Protein AF-A0A974AQ16-F1 (afdb_monomer)

Mean predicted aligned error: 10.26 Å

Solvent-accessible surface area (backbone atoms only — not comparable to full-atom values): 12174 Å² total; per-residue (Å²): 136,77,83,77,72,80,68,72,58,77,71,58,96,84,58,46,46,60,56,52,45,52,67,64,54,71,59,42,77,53,56,53,35,37,33,30,27,85,42,78,45,83,57,86,83,84,53,74,68,40,34,32,30,42,38,36,35,37,29,78,97,67,33,53,42,74,40,52,46,77,38,91,38,98,46,71,69,53,35,52,50,53,50,50,50,36,54,51,34,43,67,67,38,85,76,71,48,52,72,45,83,30,72,88,37,60,67,58,31,43,52,54,46,31,74,75,31,68,42,72,67,39,52,50,50,43,54,51,53,54,50,52,54,53,50,55,51,49,51,54,50,52,55,49,51,52,51,49,53,52,53,50,51,56,48,50,56,53,29,76,75,28,73,71,49,42,56,55,47,52,52,48,51,51,52,50,52,51,54,48,51,53,35,45,76,68,66,73,57,85,69,77,77,63,96,80,45,68,66,59,56,49,53,53,54,36,44,77,67,66,78,48,135

Sequence (213 aa):
MTEHEDFTRYAPRETTPDQIVRGLIASTDSPHLVVGPLVWRPSDGTRARVWHFDIFSSEAGHGCRADIVHVEADTEQEAVAARAEILGAFARSRPPLAVHDVKSSEIDAVRLSEELWPGEQISGLRAAVEADLAATAAERRAAARERAVASIGALADRIATSPDLRDEFADTLRRQANARAARSLAGLDTELPPADDPIADLMITWRARGLWA

Structure (mmCIF, N/CA/C/O backbone):
data_AF-A0A974AQ16-F1
#
_entry.id   AF-A0A974AQ16-F1
#
loop_
_atom_site.group_PDB
_atom_site.id
_atom_site.type_symbol
_atom_site.label_atom_id
_atom_site.label_alt_id
_atom_site.label_comp_id
_atom_site.label_asym_id
_atom_site.label_entity_id
_atom_site.label_seq_id
_atom_site.pdbx_PDB_ins_code
_atom_site.Cartn_x
_atom_site.Cartn_y
_atom_site.Cartn_z
_atom_site.occupancy
_atom_site.B_iso_or_equiv
_atom_site.auth_seq_id
_atom_site.auth_comp_id
_atom_site.auth_asym_id
_atom_site.auth_atom_id
_atom_site.pdbx_PDB_model_num
ATOM 1 N N . MET A 1 1 ? 4.308 25.000 -15.142 1.00 33.22 1 MET A N 1
ATOM 2 C CA . MET A 1 1 ? 3.032 24.267 -15.061 1.00 33.22 1 MET A CA 1
ATOM 3 C C . MET A 1 1 ? 3.118 23.188 -16.123 1.00 33.22 1 MET A C 1
ATOM 5 O O . MET A 1 1 ? 2.750 23.419 -17.263 1.00 33.22 1 MET A O 1
ATOM 9 N N . THR A 1 2 ? 3.820 22.111 -15.794 1.00 37.00 2 THR A N 1
ATOM 10 C CA . THR A 1 2 ? 4.037 20.971 -16.686 1.00 37.00 2 THR A CA 1
ATOM 11 C C . THR A 1 2 ? 2.791 20.111 -16.563 1.00 37.00 2 THR A C 1
ATOM 13 O O . THR A 1 2 ? 2.410 19.766 -15.446 1.00 37.00 2 THR A O 1
ATOM 16 N N . GLU A 1 3 ? 2.107 19.860 -17.673 1.00 33.03 3 GLU A N 1
ATOM 17 C CA . GLU A 1 3 ? 1.000 18.909 -17.713 1.00 33.03 3 GLU A CA 1
ATOM 18 C C . GLU A 1 3 ? 1.555 17.558 -17.241 1.00 33.03 3 GLU A C 1
ATOM 20 O O . GLU A 1 3 ? 2.416 16.973 -17.894 1.00 33.03 3 GLU A O 1
ATOM 25 N N . HIS A 1 4 ? 1.149 17.111 -16.049 1.00 39.53 4 HIS A N 1
ATOM 26 C CA . HIS A 1 4 ? 1.362 15.732 -15.630 1.00 39.53 4 HIS A CA 1
ATOM 27 C C . HIS A 1 4 ? 0.486 14.884 -16.548 1.00 39.53 4 HIS A C 1
ATOM 29 O O . HIS A 1 4 ? -0.718 14.773 -16.323 1.00 39.53 4 HIS A O 1
ATOM 35 N N . GLU A 1 5 ? 1.071 14.371 -17.630 1.00 40.88 5 GLU A N 1
ATOM 36 C CA . GLU A 1 5 ? 0.429 13.345 -18.439 1.00 40.88 5 GLU A CA 1
ATOM 37 C C . GLU A 1 5 ? 0.029 12.200 -17.506 1.00 40.88 5 GLU A C 1
ATOM 39 O O . GLU A 1 5 ? 0.826 11.695 -16.715 1.00 40.88 5 GLU A O 1
ATOM 44 N N . ASP A 1 6 ? -1.251 11.852 -17.551 1.00 42.06 6 ASP A N 1
ATOM 45 C CA . ASP A 1 6 ? -1.847 10.801 -16.745 1.00 42.06 6 ASP A CA 1
ATOM 46 C C . ASP A 1 6 ? -1.280 9.460 -17.251 1.00 42.06 6 ASP A C 1
ATOM 48 O O . ASP A 1 6 ? -1.798 8.860 -18.195 1.00 42.06 6 ASP A O 1
ATOM 52 N N . PHE A 1 7 ? -0.162 8.994 -16.681 1.00 46.38 7 PHE A N 1
ATOM 53 C CA . PHE A 1 7 ? 0.530 7.757 -17.083 1.00 46.38 7 PHE A CA 1
ATOM 54 C C . PHE A 1 7 ? -0.217 6.486 -16.639 1.00 46.38 7 PHE A C 1
ATOM 56 O O . PHE A 1 7 ? 0.381 5.467 -16.297 1.00 46.38 7 PHE A O 1
ATOM 63 N N . THR A 1 8 ? -1.549 6.500 -16.684 1.00 53.41 8 THR A N 1
ATOM 64 C CA . THR A 1 8 ? -2.340 5.285 -16.498 1.00 53.41 8 THR A CA 1
ATOM 65 C C . THR A 1 8 ? -2.305 4.476 -17.792 1.00 53.41 8 THR A C 1
ATOM 67 O O . THR A 1 8 ? -3.147 4.631 -18.680 1.00 53.41 8 THR A O 1
ATOM 70 N N . ARG A 1 9 ? -1.320 3.582 -17.926 1.00 56.09 9 ARG A N 1
ATOM 71 C CA . ARG A 1 9 ? -1.328 2.579 -18.996 1.00 56.09 9 ARG A CA 1
ATOM 72 C C . ARG A 1 9 ? -2.329 1.484 -18.643 1.00 56.09 9 ARG A C 1
ATOM 74 O O . ARG A 1 9 ? -2.001 0.505 -17.984 1.00 56.09 9 ARG A O 1
ATOM 81 N N . TYR A 1 10 ? -3.556 1.626 -19.136 1.00 53.44 10 TYR A N 1
ATOM 82 C CA . TYR A 1 10 ? -4.472 0.493 -19.211 1.00 53.44 10 TYR A CA 1
ATOM 83 C C . TYR A 1 10 ? -3.891 -0.524 -20.188 1.00 53.44 10 TYR A C 1
ATOM 85 O O . TYR A 1 10 ? -3.907 -0.300 -21.397 1.00 53.44 10 TYR A O 1
ATOM 93 N N . ALA A 1 11 ? -3.370 -1.634 -19.671 1.00 55.91 11 ALA A N 1
ATOM 94 C CA . ALA A 1 11 ? -3.111 -2.800 -20.494 1.00 55.91 11 ALA A CA 1
ATOM 95 C C . ALA A 1 11 ? -4.469 -3.291 -21.037 1.00 55.91 11 ALA A C 1
ATOM 97 O O . ALA A 1 11 ? -5.359 -3.588 -20.235 1.00 55.91 11 ALA A O 1
ATOM 98 N N . PRO A 1 12 ? -4.686 -3.346 -22.366 1.00 60.66 12 PRO A N 1
ATOM 99 C CA . PRO A 1 12 ? -5.870 -3.993 -22.925 1.00 60.66 12 PRO A CA 1
ATOM 100 C C . PRO A 1 12 ? -6.062 -5.396 -22.332 1.00 60.66 12 PRO A C 1
ATOM 102 O O . PRO A 1 12 ? -5.070 -6.068 -22.050 1.00 60.66 12 PRO A O 1
ATOM 105 N N . ARG A 1 13 ? -7.309 -5.876 -22.215 1.00 61.81 13 ARG A N 1
ATOM 106 C CA . ARG A 1 13 ? -7.651 -7.231 -21.716 1.00 61.81 13 ARG A CA 1
ATOM 107 C C . ARG A 1 13 ? -6.832 -8.369 -22.330 1.00 61.81 13 ARG A C 1
ATOM 109 O O . ARG A 1 13 ? -6.650 -9.406 -21.711 1.00 61.81 13 ARG A O 1
ATOM 116 N N . GLU A 1 14 ? -6.356 -8.176 -23.553 1.00 72.81 14 GLU A N 1
ATOM 117 C CA . GLU A 1 14 ? -5.605 -9.167 -24.325 1.00 72.81 14 GLU A CA 1
ATOM 118 C C . GLU A 1 14 ? -4.083 -9.085 -24.110 1.00 72.81 14 GLU A C 1
ATOM 120 O O . GLU A 1 14 ? -3.325 -9.797 -24.768 1.00 72.81 14 GLU A O 1
ATOM 125 N N . THR A 1 15 ? -3.612 -8.218 -23.209 1.00 82.62 15 THR A N 1
ATOM 126 C CA . THR A 1 15 ? -2.178 -8.035 -22.966 1.00 82.62 15 THR A CA 1
ATOM 127 C C . THR A 1 15 ? -1.644 -9.173 -22.113 1.00 82.62 15 THR A C 1
ATOM 129 O O . THR A 1 15 ? -2.058 -9.361 -20.970 1.00 82.62 15 THR A O 1
ATOM 132 N N . THR A 1 16 ? -0.686 -9.923 -22.647 1.00 90.88 16 THR A N 1
ATOM 133 C CA . THR A 1 16 ? -0.038 -10.993 -21.887 1.00 90.88 16 THR A CA 1
ATOM 134 C C . THR A 1 16 ? 0.912 -10.417 -20.830 1.00 90.88 16 THR A C 1
ATOM 136 O O . THR A 1 16 ? 1.467 -9.329 -21.026 1.00 90.88 16 THR A O 1
ATOM 139 N N . PRO A 1 17 ? 1.196 -11.152 -19.737 1.00 91.31 17 PRO A N 1
ATOM 140 C CA . PRO A 1 17 ? 2.193 -10.741 -18.748 1.00 91.31 17 PRO A CA 1
ATOM 141 C C . PRO A 1 17 ? 3.547 -10.352 -19.365 1.00 91.31 17 PRO A C 1
ATOM 143 O O . PRO A 1 17 ? 4.138 -9.344 -18.985 1.00 91.31 17 PRO A O 1
ATOM 146 N N . ASP A 1 18 ? 4.015 -11.086 -20.380 1.00 92.81 18 ASP A N 1
ATOM 147 C CA . ASP A 1 18 ? 5.282 -10.787 -21.058 1.00 92.81 18 ASP A CA 1
ATOM 148 C C . ASP A 1 18 ? 5.234 -9.473 -21.864 1.00 92.81 18 ASP A C 1
ATOM 150 O O . ASP A 1 18 ? 6.250 -8.783 -21.984 1.00 92.81 18 ASP A O 1
ATOM 154 N N . GLN A 1 19 ? 4.076 -9.105 -22.426 1.00 91.44 19 GLN A N 1
ATOM 155 C CA . GLN A 1 19 ? 3.893 -7.821 -23.112 1.00 91.44 19 GLN A CA 1
ATOM 156 C C . GLN A 1 19 ? 3.889 -6.653 -22.119 1.00 91.44 19 GLN A C 1
ATOM 158 O O . GLN A 1 19 ? 4.543 -5.643 -22.388 1.00 91.44 19 GLN A O 1
ATOM 163 N N . ILE A 1 20 ? 3.220 -6.816 -20.969 1.00 90.12 20 ILE A N 1
ATOM 164 C CA . ILE A 1 20 ? 3.233 -5.838 -19.869 1.00 90.12 20 ILE A CA 1
ATOM 165 C C . ILE A 1 20 ? 4.678 -5.596 -19.426 1.00 90.12 20 ILE A C 1
ATOM 167 O O . ILE A 1 20 ? 5.168 -4.470 -19.499 1.00 90.12 20 ILE A O 1
ATOM 171 N N . VAL A 1 21 ? 5.393 -6.666 -19.063 1.00 92.06 21 VAL A N 1
ATOM 172 C CA . VAL A 1 21 ? 6.789 -6.592 -18.609 1.00 92.06 21 VAL A CA 1
ATOM 173 C C . VAL A 1 21 ? 7.674 -5.911 -19.646 1.00 92.06 21 VAL A C 1
ATOM 175 O O . VAL A 1 21 ? 8.412 -4.992 -19.303 1.00 92.06 21 VAL A O 1
ATOM 178 N N . ARG A 1 22 ? 7.572 -6.293 -20.925 1.00 92.25 22 ARG A N 1
ATOM 179 C CA . ARG A 1 22 ? 8.377 -5.686 -21.995 1.00 92.25 22 ARG A CA 1
ATOM 180 C C . ARG A 1 22 ? 8.149 -4.180 -22.113 1.00 92.25 22 ARG A C 1
ATOM 182 O O . ARG A 1 22 ? 9.111 -3.448 -22.309 1.00 92.25 22 ARG A O 1
ATOM 189 N N . GLY A 1 23 ? 6.901 -3.724 -22.013 1.00 89.88 23 GLY A N 1
ATOM 190 C CA . GLY A 1 23 ? 6.567 -2.301 -22.091 1.00 89.88 23 GLY A CA 1
ATOM 191 C C . GLY A 1 23 ? 7.017 -1.500 -20.867 1.00 89.88 23 GLY A C 1
ATOM 192 O O . GLY A 1 23 ? 7.331 -0.315 -20.995 1.00 89.88 23 GLY A O 1
ATOM 193 N N . LEU A 1 24 ? 7.058 -2.137 -19.696 1.00 89.50 24 LEU A N 1
ATOM 194 C CA . LEU A 1 24 ? 7.502 -1.511 -18.453 1.00 89.50 24 LEU A CA 1
ATOM 195 C C . LEU A 1 24 ? 9.020 -1.328 -18.433 1.00 89.50 24 LEU A C 1
ATOM 197 O O . LEU A 1 24 ? 9.482 -0.213 -18.219 1.00 89.50 24 LEU A O 1
ATOM 201 N N . ILE A 1 25 ? 9.777 -2.376 -18.770 1.00 92.38 25 ILE A N 1
ATOM 202 C CA . ILE A 1 25 ? 11.246 -2.372 -18.652 1.00 92.38 25 ILE A CA 1
ATOM 203 C C . ILE A 1 25 ? 11.965 -1.697 -19.826 1.00 92.38 25 ILE A C 1
ATOM 205 O O . ILE A 1 25 ? 13.183 -1.555 -19.796 1.00 92.38 25 ILE A O 1
ATOM 209 N N . ALA A 1 26 ? 11.244 -1.307 -20.885 1.00 90.44 26 ALA A N 1
ATOM 210 C CA . ALA A 1 26 ? 11.843 -0.771 -22.111 1.00 90.44 26 ALA A CA 1
ATOM 211 C C . ALA A 1 26 ? 12.662 0.515 -21.896 1.00 90.44 26 ALA A C 1
ATOM 213 O O . ALA A 1 26 ? 13.582 0.772 -22.670 1.00 90.44 26 ALA A O 1
ATOM 214 N N . SER A 1 27 ? 12.328 1.312 -20.876 1.00 86.75 27 SER A N 1
ATOM 215 C CA . SER A 1 27 ? 13.020 2.565 -20.538 1.00 86.75 27 SER A CA 1
ATOM 216 C C . SER A 1 27 ? 13.798 2.503 -19.219 1.00 86.75 27 SER A C 1
ATOM 218 O O . SER A 1 27 ? 14.334 3.521 -18.783 1.00 86.75 27 SER A O 1
ATOM 220 N N . THR A 1 28 ? 13.872 1.327 -18.587 1.00 91.94 28 THR A N 1
ATOM 221 C CA . THR A 1 28 ? 14.549 1.150 -17.300 1.00 91.94 28 THR A CA 1
ATOM 222 C C . THR A 1 28 ? 16.061 1.032 -17.487 1.00 91.94 28 THR A C 1
ATOM 224 O O . THR A 1 28 ? 16.538 0.196 -18.252 1.00 91.94 28 THR A O 1
ATOM 227 N N . ASP A 1 29 ? 16.823 1.850 -16.762 1.00 93.94 29 ASP A N 1
ATOM 228 C CA . ASP A 1 29 ? 18.296 1.875 -16.771 1.00 93.94 29 ASP A CA 1
ATOM 229 C C . ASP A 1 29 ? 18.944 1.285 -15.497 1.00 93.94 29 ASP A C 1
ATOM 231 O O . ASP A 1 29 ? 20.168 1.201 -15.392 1.00 93.94 29 ASP A O 1
ATOM 235 N N . SER A 1 30 ? 18.135 0.812 -14.547 1.00 94.62 30 SER A N 1
ATOM 236 C CA . SER A 1 30 ? 18.543 0.144 -13.309 1.00 94.62 30 SER A CA 1
ATOM 237 C C . SER A 1 30 ? 18.179 -1.345 -13.343 1.00 94.62 30 SER A C 1
ATOM 239 O O . SER A 1 30 ? 17.145 -1.719 -13.893 1.00 94.62 30 SER A O 1
ATOM 241 N N . PRO A 1 31 ? 18.969 -2.236 -12.715 1.00 95.56 31 PRO A N 1
ATOM 242 C CA . PRO A 1 31 ? 18.599 -3.644 -12.604 1.00 95.56 31 PRO A CA 1
ATOM 243 C C . PRO A 1 31 ? 17.500 -3.897 -11.562 1.00 95.56 31 PRO A C 1
ATOM 245 O O . PRO A 1 31 ? 17.126 -5.049 -11.367 1.00 95.56 31 PRO A O 1
ATOM 248 N N . HIS A 1 32 ? 17.021 -2.876 -10.848 1.00 96.94 32 HIS A N 1
ATOM 249 C CA . HIS A 1 32 ? 16.035 -3.028 -9.783 1.00 96.94 32 HIS A CA 1
ATOM 250 C C . HIS A 1 32 ? 14.617 -2.720 -10.270 1.00 96.94 32 HIS A C 1
ATOM 252 O O . HIS A 1 32 ? 14.405 -1.847 -11.106 1.00 96.94 32 HIS A O 1
ATOM 258 N N . LEU A 1 33 ? 13.642 -3.420 -9.700 1.00 97.38 33 LEU A N 1
ATOM 259 C CA . LEU A 1 33 ? 12.222 -3.099 -9.794 1.00 97.38 33 LEU A CA 1
ATOM 260 C C . LEU A 1 33 ? 11.606 -3.236 -8.410 1.00 97.38 33 LEU A C 1
ATOM 262 O O . LEU A 1 33 ? 11.895 -4.209 -7.715 1.00 97.38 33 LEU A O 1
ATOM 266 N N . VAL A 1 34 ? 10.736 -2.310 -8.023 1.00 98.12 34 VAL A N 1
ATOM 267 C CA . VAL A 1 34 ? 9.936 -2.433 -6.799 1.00 98.12 34 VAL A CA 1
ATOM 268 C C . VAL A 1 34 ? 8.492 -2.659 -7.202 1.00 98.12 34 VAL A C 1
ATOM 270 O O . VAL A 1 34 ? 7.948 -1.919 -8.012 1.00 98.12 34 VAL A O 1
ATOM 273 N N . VAL A 1 35 ? 7.867 -3.695 -6.654 1.00 97.94 35 VAL A N 1
ATOM 274 C CA . VAL A 1 35 ? 6.468 -4.020 -6.929 1.00 97.94 35 VAL A CA 1
ATOM 275 C C . VAL A 1 35 ? 5.682 -3.857 -5.641 1.00 97.94 35 VAL A C 1
ATOM 277 O O . VAL A 1 35 ? 5.934 -4.564 -4.664 1.00 97.94 35 VAL A O 1
ATOM 280 N N . GLY A 1 36 ? 4.739 -2.920 -5.651 1.00 97.50 36 GLY A N 1
ATOM 281 C CA . GLY A 1 36 ? 3.854 -2.626 -4.533 1.00 97.50 36 GLY A CA 1
ATOM 282 C C . GLY A 1 36 ? 2.840 -3.741 -4.255 1.00 97.50 36 GLY A C 1
ATOM 283 O O . GLY A 1 36 ? 2.739 -4.723 -5.010 1.00 97.50 36 GLY A O 1
ATOM 284 N N . PRO A 1 37 ? 2.081 -3.617 -3.157 1.00 97.00 37 PRO A N 1
ATOM 285 C CA . PRO A 1 37 ? 1.091 -4.611 -2.775 1.00 97.00 37 PRO A CA 1
ATOM 286 C C . PRO A 1 37 ? -0.068 -4.652 -3.774 1.00 97.00 37 PRO A C 1
ATOM 288 O O . PRO A 1 37 ? -0.377 -3.673 -4.447 1.00 97.00 37 PRO A O 1
ATOM 291 N N . LEU A 1 38 ? -0.742 -5.800 -3.840 1.00 96.69 38 LEU A N 1
ATOM 292 C CA . LEU A 1 38 ? -2.007 -5.906 -4.554 1.00 96.69 38 LEU A CA 1
ATOM 293 C C . LEU A 1 38 ? -3.098 -5.208 -3.740 1.00 96.69 38 LEU A C 1
ATOM 295 O O . LEU A 1 38 ? -3.400 -5.614 -2.618 1.00 96.69 38 LEU A O 1
ATOM 299 N N . VAL A 1 39 ? -3.689 -4.170 -4.315 1.00 94.25 39 VAL A N 1
ATOM 300 C CA . VAL A 1 39 ? -4.706 -3.333 -3.687 1.00 94.25 39 VAL A CA 1
ATOM 301 C C . VAL A 1 39 ? -5.970 -3.304 -4.537 1.00 94.25 39 VAL A C 1
ATOM 303 O O . VAL A 1 39 ? -5.949 -3.353 -5.768 1.00 94.25 39 VAL A O 1
ATOM 306 N N . TRP A 1 40 ? -7.117 -3.234 -3.870 1.00 91.38 40 TRP A N 1
ATOM 307 C CA . TRP A 1 40 ? -8.390 -3.037 -4.551 1.00 91.38 40 TRP A CA 1
ATOM 308 C C . TRP A 1 40 ? -8.663 -1.536 -4.698 1.00 91.38 40 TRP A C 1
ATOM 310 O O . TRP A 1 40 ? -8.447 -0.766 -3.760 1.00 91.38 40 TRP A O 1
ATOM 320 N N . ARG A 1 41 ? -9.155 -1.101 -5.862 1.00 84.25 41 ARG A N 1
ATOM 321 C CA . ARG A 1 41 ? -9.696 0.253 -6.013 1.00 84.25 41 ARG A CA 1
ATOM 322 C C . ARG A 1 41 ? -11.207 0.208 -5.766 1.00 84.25 41 ARG A C 1
ATOM 324 O O . ARG A 1 41 ? -11.886 -0.600 -6.410 1.00 84.25 41 ARG A O 1
ATOM 331 N N . PRO A 1 42 ? -11.757 1.045 -4.866 1.00 75.81 42 PRO A N 1
ATOM 332 C CA . PRO A 1 42 ? -13.201 1.192 -4.738 1.00 75.81 42 PRO A CA 1
ATOM 333 C C . PRO A 1 42 ? -13.821 1.542 -6.097 1.00 75.81 42 PRO A C 1
ATOM 335 O O . PRO A 1 42 ? -13.251 2.321 -6.859 1.00 75.81 42 PRO A O 1
ATOM 338 N N . SER A 1 43 ? -14.976 0.949 -6.407 1.00 76.25 43 SER A N 1
ATOM 339 C CA . SER A 1 43 ? -15.717 1.265 -7.634 1.00 76.25 43 SER A CA 1
ATOM 340 C C . SER A 1 43 ? -16.128 2.739 -7.637 1.00 76.25 43 SER A C 1
ATOM 342 O O . SER A 1 43 ? -16.635 3.242 -6.636 1.00 76.25 43 SER A O 1
ATOM 344 N N . ASP A 1 44 ? -15.968 3.404 -8.779 1.00 74.06 44 ASP A N 1
ATOM 345 C CA . ASP A 1 44 ? -16.481 4.755 -9.039 1.00 74.06 44 ASP A CA 1
ATOM 346 C C . ASP A 1 44 ? -17.979 4.766 -9.415 1.00 74.06 44 ASP A C 1
ATOM 348 O O . ASP A 1 44 ? -18.520 5.784 -9.842 1.00 74.06 44 ASP A O 1
ATOM 352 N N . GLY A 1 45 ? -18.659 3.622 -9.284 1.00 75.50 45 GLY A N 1
ATOM 353 C CA . GLY A 1 45 ? -20.056 3.438 -9.670 1.00 75.50 45 GLY A CA 1
ATOM 354 C C . GLY A 1 45 ? -20.264 3.116 -11.152 1.00 75.50 45 GLY A C 1
ATOM 355 O O . GLY A 1 45 ? -21.384 2.784 -11.535 1.00 75.50 45 GLY A O 1
ATOM 356 N N . THR A 1 46 ? -19.217 3.157 -11.981 1.00 73.19 46 THR A N 1
ATOM 357 C CA . THR A 1 46 ? -19.300 2.854 -13.422 1.00 73.19 46 THR A CA 1
ATOM 358 C C . THR A 1 46 ? -18.610 1.549 -13.807 1.00 73.19 46 THR A C 1
ATOM 360 O O . THR A 1 46 ? -18.974 0.933 -14.811 1.00 73.19 46 THR A O 1
ATOM 363 N N . ARG A 1 47 ? -17.642 1.09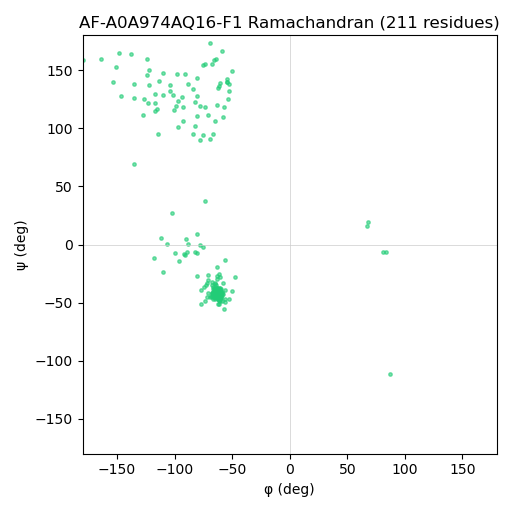0 -13.007 1.00 65.06 47 ARG A N 1
ATOM 364 C CA . ARG A 1 47 ? -16.899 -0.154 -13.250 1.00 65.06 47 ARG A CA 1
ATOM 365 C C . ARG A 1 47 ? -17.014 -1.135 -12.090 1.00 65.06 47 ARG A C 1
ATOM 367 O O . ARG A 1 47 ? -17.149 -0.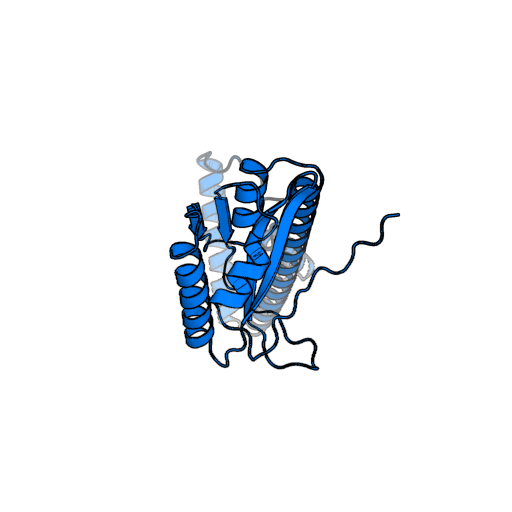742 -10.930 1.00 65.06 47 ARG A O 1
ATOM 374 N N . ALA A 1 48 ? -16.939 -2.426 -12.416 1.00 71.19 48 ALA A N 1
ATOM 375 C CA . ALA A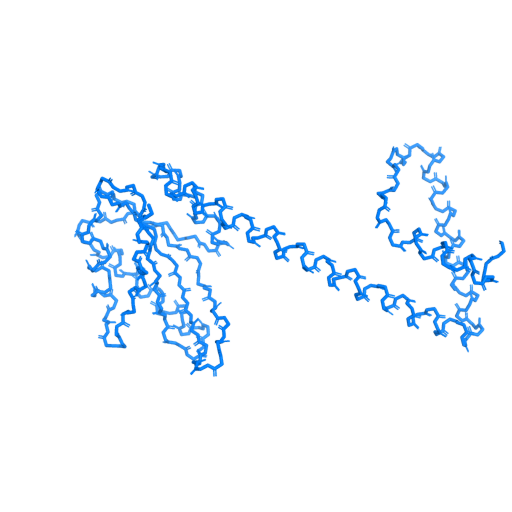 1 48 ? -16.738 -3.481 -11.426 1.00 71.19 48 ALA A CA 1
ATOM 376 C C . ALA A 1 48 ? -15.420 -3.252 -10.660 1.00 71.19 48 ALA A C 1
ATOM 378 O O . ALA A 1 48 ? -14.599 -2.422 -11.049 1.00 71.19 48 ALA A O 1
ATOM 379 N N . ARG A 1 49 ? -15.233 -3.967 -9.547 1.00 80.56 49 ARG A N 1
ATOM 380 C CA . ARG A 1 49 ? -14.013 -3.884 -8.728 1.00 80.56 49 ARG A CA 1
ATOM 381 C C . ARG A 1 49 ? -12.778 -4.107 -9.607 1.00 80.56 49 ARG A C 1
ATOM 383 O O . ARG A 1 49 ? -12.752 -5.063 -10.373 1.00 80.56 49 ARG A O 1
ATOM 390 N N . VAL A 1 50 ? -11.773 -3.241 -9.479 1.00 88.75 50 VAL A N 1
ATOM 391 C CA . VAL A 1 50 ? -10.503 -3.372 -10.208 1.00 88.75 50 VAL A CA 1
ATOM 392 C C . VAL A 1 50 ? -9.382 -3.567 -9.201 1.00 88.75 50 VAL A C 1
ATOM 394 O O . VAL A 1 50 ? -9.165 -2.727 -8.321 1.00 88.75 50 VAL A O 1
ATOM 397 N N . TRP A 1 51 ? -8.674 -4.684 -9.330 1.00 92.88 51 TRP A N 1
ATOM 398 C CA . TRP A 1 51 ? -7.441 -4.926 -8.598 1.00 92.88 51 TRP A CA 1
ATOM 399 C C . TRP A 1 51 ? -6.299 -4.207 -9.303 1.00 92.88 51 TRP A C 1
ATOM 401 O O . TRP A 1 51 ? -6.276 -4.110 -10.530 1.00 92.88 51 TRP A O 1
ATOM 411 N N . HIS A 1 52 ? -5.360 -3.668 -8.542 1.00 93.81 52 HIS A N 1
ATOM 412 C CA . HIS A 1 52 ? -4.164 -3.062 -9.102 1.00 93.81 52 HIS A CA 1
ATOM 413 C C . HIS A 1 52 ? -2.975 -3.221 -8.171 1.00 93.81 52 HIS A C 1
ATOM 415 O O . HIS A 1 52 ? -3.122 -3.577 -7.004 1.00 93.81 52 HIS A O 1
ATOM 421 N N . PHE A 1 53 ? -1.792 -2.989 -8.713 1.00 95.56 53 PHE A N 1
ATOM 422 C CA . PHE A 1 53 ? -0.571 -2.825 -7.945 1.00 95.56 53 PHE A CA 1
ATOM 423 C C . PHE A 1 53 ? 0.375 -1.908 -8.713 1.00 95.56 53 PHE A C 1
ATOM 425 O O . PHE A 1 53 ? 0.331 -1.855 -9.947 1.00 95.56 53 PHE A O 1
ATOM 432 N N . ASP A 1 54 ? 1.233 -1.217 -7.977 1.00 95.50 54 ASP A N 1
ATOM 433 C CA . ASP A 1 54 ? 2.203 -0.294 -8.553 1.00 95.50 54 ASP A CA 1
ATOM 434 C C . ASP A 1 54 ? 3.521 -1.000 -8.850 1.00 95.50 54 ASP A C 1
ATOM 436 O O . ASP A 1 54 ? 3.948 -1.920 -8.144 1.00 95.50 54 ASP A O 1
ATOM 440 N N . ILE A 1 55 ? 4.182 -0.552 -9.905 1.00 96.25 55 ILE A N 1
ATOM 441 C CA . ILE A 1 55 ? 5.533 -0.951 -10.263 1.00 96.25 55 ILE A CA 1
ATOM 442 C C . ILE A 1 55 ? 6.363 0.314 -10.346 1.00 96.25 55 ILE A C 1
ATOM 444 O O . ILE A 1 55 ? 6.074 1.207 -11.137 1.00 96.25 55 ILE A O 1
ATOM 448 N N . PHE A 1 56 ? 7.418 0.360 -9.547 1.00 96.38 56 PHE A N 1
ATOM 449 C CA . PHE A 1 56 ? 8.401 1.423 -9.579 1.00 96.38 56 PHE A CA 1
ATOM 450 C C . PHE A 1 56 ? 9.662 0.917 -10.267 1.00 96.38 56 PHE A C 1
ATOM 452 O O . PHE A 1 56 ? 10.184 -0.163 -9.964 1.00 96.38 56 PHE A O 1
ATOM 459 N N . SER A 1 57 ? 10.156 1.721 -11.196 1.00 96.00 57 SER A N 1
ATOM 460 C CA . SER A 1 57 ? 11.378 1.469 -11.951 1.00 96.00 57 SER A CA 1
ATOM 461 C C . SER A 1 57 ? 12.190 2.749 -12.071 1.00 96.00 57 SER A C 1
ATOM 463 O O . SER A 1 57 ? 11.652 3.844 -11.899 1.00 96.00 57 SER A O 1
ATOM 465 N N . SER A 1 58 ? 13.464 2.636 -12.426 1.00 95.19 58 SER A N 1
ATOM 466 C CA . SER A 1 58 ? 14.208 3.813 -12.857 1.00 95.19 58 SER A CA 1
ATOM 467 C C . SER A 1 58 ? 13.823 4.239 -14.273 1.00 95.19 58 SER A C 1
ATOM 469 O O . SER A 1 58 ? 13.405 3.420 -15.094 1.00 95.19 58 SER A O 1
ATOM 471 N N . GLU A 1 59 ? 14.003 5.519 -14.565 1.00 91.38 59 GLU A N 1
ATOM 472 C CA . GLU A 1 59 ? 13.914 6.077 -15.906 1.00 91.38 59 GLU A CA 1
ATOM 473 C C . GLU A 1 59 ? 15.082 7.036 -16.147 1.00 91.38 59 GLU A C 1
ATOM 475 O O . GLU A 1 59 ? 15.312 7.984 -15.384 1.00 91.38 59 GLU A O 1
ATOM 480 N N . ALA A 1 60 ? 15.819 6.789 -17.231 1.00 87.00 60 ALA A N 1
ATOM 481 C CA . ALA A 1 60 ? 17.014 7.548 -17.568 1.00 87.00 60 ALA A CA 1
ATOM 482 C C . ALA A 1 60 ? 16.706 9.049 -17.691 1.00 87.00 60 ALA A C 1
ATOM 484 O O . ALA A 1 60 ? 15.922 9.474 -18.536 1.00 87.00 60 ALA A O 1
ATOM 485 N N . GLY A 1 61 ? 17.346 9.858 -16.844 1.00 86.56 61 GLY A N 1
ATOM 486 C CA . GLY A 1 61 ? 17.171 11.315 -16.813 1.00 86.56 61 GLY A CA 1
ATOM 487 C C . GLY A 1 61 ? 15.934 11.818 -16.058 1.00 86.56 61 GLY A C 1
ATOM 488 O O . GLY A 1 61 ? 15.830 13.025 -15.848 1.00 86.56 61 GLY A O 1
ATOM 489 N N . HIS A 1 62 ? 15.048 10.926 -15.606 1.00 84.56 62 HIS A N 1
ATOM 490 C CA . HIS A 1 62 ? 13.805 11.272 -14.902 1.00 84.56 62 HIS A CA 1
ATOM 491 C C . HIS A 1 62 ? 13.738 10.719 -13.468 1.00 84.56 62 HIS A C 1
ATOM 493 O O . HIS A 1 62 ? 12.920 11.166 -12.668 1.00 84.56 62 HIS A O 1
ATOM 499 N N . GLY A 1 63 ? 14.648 9.816 -13.092 1.00 91.00 63 GLY A N 1
ATOM 500 C CA . GLY A 1 63 ? 14.725 9.278 -11.736 1.00 91.00 63 GLY A CA 1
ATOM 501 C C . GLY A 1 63 ? 13.813 8.070 -11.579 1.00 91.00 63 GLY A C 1
ATOM 502 O O . GLY A 1 63 ? 14.105 7.021 -12.144 1.00 91.00 63 GLY A O 1
ATOM 503 N N . CYS A 1 64 ? 12.739 8.200 -10.799 1.00 93.75 64 CYS A N 1
ATOM 504 C CA . CYS A 1 64 ? 11.789 7.116 -10.554 1.00 93.75 64 CYS A CA 1
ATOM 505 C C . CYS A 1 64 ? 10.528 7.289 -11.407 1.00 93.75 64 CYS A C 1
ATOM 507 O O . CYS A 1 64 ? 9.869 8.328 -11.360 1.00 93.75 64 CYS A O 1
ATOM 509 N N . ARG A 1 65 ? 10.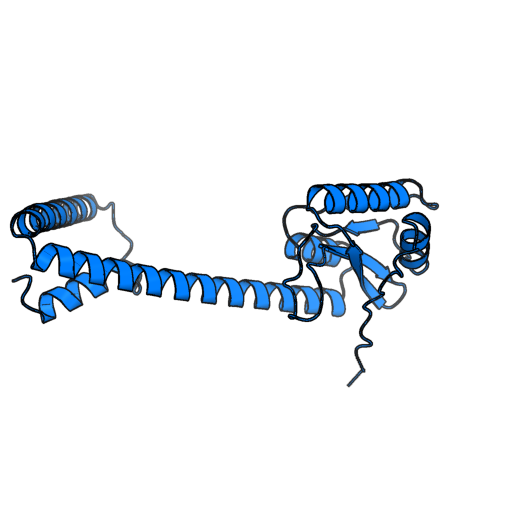164 6.227 -12.121 1.00 92.88 65 ARG A N 1
ATOM 510 C CA . ARG A 1 65 ? 8.894 6.066 -12.824 1.00 92.88 65 ARG A CA 1
ATOM 511 C C . ARG A 1 65 ? 8.003 5.114 -12.032 1.00 92.88 65 ARG A C 1
ATOM 513 O O . ARG A 1 65 ? 8.477 4.078 -11.568 1.00 92.88 65 ARG A O 1
ATOM 520 N N . ALA A 1 66 ? 6.725 5.461 -11.910 1.00 93.12 66 ALA A N 1
ATOM 521 C CA . ALA A 1 66 ? 5.695 4.626 -11.305 1.00 93.12 66 ALA A CA 1
ATOM 522 C C . ALA A 1 66 ? 4.640 4.270 -12.359 1.00 93.12 66 ALA A C 1
ATOM 524 O O . ALA A 1 66 ? 4.120 5.153 -13.041 1.00 93.12 66 ALA A O 1
ATOM 525 N N . ASP A 1 67 ? 4.326 2.986 -12.486 1.00 92.88 67 ASP A N 1
ATOM 526 C CA . ASP A 1 67 ? 3.298 2.463 -13.378 1.00 92.88 67 ASP A CA 1
ATOM 527 C C . ASP A 1 67 ? 2.259 1.676 -12.582 1.00 92.88 67 ASP A C 1
ATOM 529 O O . ASP A 1 67 ? 2.606 0.852 -11.737 1.00 92.88 67 ASP A O 1
ATOM 533 N N . ILE A 1 68 ? 0.983 1.871 -12.907 1.00 92.38 68 ILE A N 1
ATOM 534 C CA . ILE A 1 68 ? -0.122 1.126 -12.300 1.00 92.38 68 ILE A CA 1
ATOM 535 C C . ILE A 1 68 ? -0.495 -0.036 -13.214 1.00 92.38 68 ILE A C 1
ATOM 537 O O . ILE A 1 68 ? -0.861 0.166 -14.374 1.00 92.38 68 ILE A O 1
ATOM 541 N N . VAL A 1 69 ? -0.460 -1.258 -12.687 1.00 92.50 69 VAL A N 1
ATOM 542 C CA . VAL A 1 69 ? -0.943 -2.443 -13.400 1.00 92.50 69 VAL A CA 1
ATOM 543 C C . VAL A 1 69 ? -2.329 -2.806 -12.904 1.00 92.50 69 VAL A C 1
ATOM 545 O O . VAL A 1 69 ? -2.504 -3.201 -11.754 1.00 92.50 69 VAL A O 1
ATOM 548 N N . HIS A 1 70 ? -3.316 -2.713 -13.791 1.00 91.44 70 HIS A N 1
ATOM 549 C CA . HIS A 1 70 ? -4.670 -3.184 -13.526 1.00 91.44 70 HIS A CA 1
ATOM 550 C C . HIS A 1 70 ? -4.795 -4.681 -13.805 1.00 91.44 70 HIS A C 1
ATOM 552 O O . HIS A 1 70 ? -4.366 -5.173 -14.848 1.00 91.44 70 HIS A O 1
ATOM 558 N N . VAL A 1 71 ? -5.425 -5.389 -12.874 1.00 90.19 71 VAL A N 1
ATOM 559 C CA . VAL A 1 71 ? -5.717 -6.816 -12.956 1.00 90.19 71 VAL A CA 1
ATOM 560 C C . VAL A 1 71 ? -7.228 -6.989 -12.965 1.00 90.19 71 VAL A C 1
ATOM 562 O O . VAL A 1 71 ? -7.922 -6.664 -11.998 1.00 90.19 71 VAL A O 1
ATOM 565 N N . GLU A 1 72 ? -7.744 -7.495 -14.080 1.00 87.81 72 GLU A N 1
ATOM 566 C CA . GLU A 1 72 ? -9.137 -7.907 -14.169 1.00 87.81 72 GLU A CA 1
ATOM 567 C C . GLU A 1 72 ? -9.295 -9.292 -13.545 1.00 87.81 72 GLU A C 1
ATOM 569 O O . GLU A 1 72 ? -8.785 -10.281 -14.065 1.00 87.81 72 GLU A O 1
ATOM 574 N N . ALA A 1 73 ? -9.974 -9.343 -12.405 1.00 89.56 73 ALA A N 1
ATOM 575 C CA . ALA A 1 73 ? -10.221 -10.566 -11.660 1.00 89.56 73 ALA A CA 1
ATOM 576 C C . ALA A 1 73 ? -11.503 -10.413 -10.841 1.00 89.56 73 ALA A C 1
ATOM 578 O O . ALA A 1 73 ? -11.737 -9.358 -10.240 1.00 89.56 73 ALA A O 1
ATOM 579 N N . ASP A 1 74 ? -12.311 -11.470 -10.790 1.00 89.44 74 ASP A N 1
ATOM 580 C CA . ASP A 1 74 ? -13.565 -11.476 -10.036 1.00 89.44 74 ASP A CA 1
ATOM 581 C C . ASP A 1 74 ? -13.305 -11.723 -8.544 1.00 89.44 74 ASP A C 1
ATOM 583 O O . ASP A 1 74 ? -14.054 -11.262 -7.675 1.00 89.44 74 ASP A O 1
ATOM 587 N N . THR A 1 75 ? -12.206 -12.417 -8.233 1.00 92.12 75 THR A N 1
ATOM 588 C CA . THR A 1 75 ? -11.793 -12.761 -6.869 1.00 92.12 75 THR A CA 1
ATOM 589 C C . THR A 1 75 ? -10.382 -12.272 -6.538 1.00 92.12 75 THR A C 1
ATOM 591 O O . THR A 1 75 ? -9.551 -12.028 -7.412 1.00 92.12 75 THR A O 1
ATOM 594 N N . GLU A 1 76 ? -10.083 -12.151 -5.242 1.00 93.38 76 GLU A N 1
ATOM 595 C CA . GLU A 1 76 ? -8.730 -11.823 -4.773 1.00 93.38 76 GLU A CA 1
ATOM 596 C C . GLU A 1 76 ? -7.723 -12.917 -5.152 1.00 93.38 76 GLU A C 1
ATOM 598 O O . GLU A 1 76 ? -6.596 -12.618 -5.531 1.00 93.38 76 GLU A O 1
ATOM 603 N N . GLN A 1 77 ? -8.126 -14.190 -5.103 1.00 95.75 77 GLN A N 1
ATOM 604 C CA . GLN A 1 77 ? -7.259 -15.320 -5.442 1.00 95.75 77 GLN A CA 1
ATOM 605 C C . GLN A 1 77 ? -6.824 -15.286 -6.911 1.00 95.75 77 GLN A C 1
ATOM 607 O O . GLN A 1 77 ? -5.651 -15.511 -7.206 1.00 95.75 77 GLN A O 1
ATOM 612 N N . GLU A 1 78 ? -7.746 -14.969 -7.821 1.00 94.75 78 GLU A N 1
ATOM 613 C CA . GLU A 1 78 ? -7.441 -14.764 -9.241 1.00 94.75 78 GLU A CA 1
ATOM 614 C C . GLU A 1 78 ? -6.506 -13.569 -9.442 1.00 94.75 78 GLU A C 1
ATOM 616 O O . GLU A 1 78 ? -5.533 -13.667 -10.188 1.00 94.75 78 GLU A O 1
ATOM 621 N N . ALA A 1 79 ? -6.738 -12.467 -8.723 1.00 94.38 79 ALA A N 1
ATOM 622 C CA . ALA A 1 79 ? -5.886 -11.288 -8.804 1.00 94.38 79 ALA A CA 1
ATOM 623 C C . ALA A 1 79 ? -4.454 -11.566 -8.305 1.00 94.38 79 ALA A C 1
ATOM 625 O O . ALA A 1 79 ? -3.472 -11.143 -8.920 1.00 94.38 79 ALA A O 1
ATOM 626 N N . VAL A 1 80 ? -4.322 -12.334 -7.218 1.00 95.75 80 VAL A N 1
ATOM 627 C CA . VAL A 1 80 ? -3.034 -12.807 -6.691 1.00 95.75 80 VAL A CA 1
ATOM 628 C C . VAL A 1 80 ? -2.330 -13.717 -7.698 1.00 95.75 80 VAL A C 1
ATOM 630 O O . VAL A 1 80 ? -1.125 -13.560 -7.907 1.00 95.75 80 VAL A O 1
ATOM 633 N N . ALA A 1 81 ? -3.055 -14.637 -8.341 1.00 96.19 81 ALA A N 1
ATOM 634 C CA . ALA A 1 81 ? -2.497 -15.514 -9.367 1.00 96.19 81 ALA A CA 1
ATOM 635 C C . ALA A 1 81 ? -1.981 -14.713 -10.574 1.00 96.19 81 ALA A C 1
ATOM 637 O O . ALA A 1 81 ? -0.829 -14.885 -10.971 1.00 96.19 81 ALA A O 1
ATOM 638 N N . ALA A 1 82 ? -2.769 -13.764 -11.081 1.00 94.50 82 ALA A N 1
ATOM 639 C CA . ALA A 1 82 ? -2.366 -12.891 -12.182 1.00 94.50 82 ALA A CA 1
ATOM 640 C C . ALA A 1 82 ? -1.135 -12.032 -11.830 1.00 94.50 82 ALA A C 1
ATOM 642 O O . ALA A 1 82 ? -0.190 -11.939 -12.617 1.00 94.50 82 ALA A O 1
ATOM 643 N N . ARG A 1 83 ? -1.074 -11.460 -10.616 1.00 95.88 83 ARG A N 1
ATOM 644 C CA . ARG A 1 83 ? 0.127 -10.750 -10.137 1.00 95.88 83 ARG A CA 1
ATOM 645 C C . ARG A 1 83 ? 1.346 -11.676 -10.089 1.00 95.88 83 ARG A C 1
ATOM 647 O O . ARG A 1 83 ? 2.435 -11.269 -10.491 1.00 95.88 83 ARG A O 1
ATOM 654 N N . ALA A 1 84 ? 1.184 -12.914 -9.623 1.00 96.62 84 ALA A N 1
ATOM 655 C CA . ALA A 1 84 ? 2.270 -13.892 -9.580 1.00 96.62 84 ALA A CA 1
ATOM 656 C C . ALA A 1 84 ? 2.789 -14.254 -10.984 1.00 96.62 84 ALA A C 1
ATOM 658 O O . ALA A 1 84 ? 3.999 -14.397 -11.165 1.00 96.62 84 ALA A O 1
ATOM 659 N N . GLU A 1 85 ? 1.914 -14.344 -11.988 1.00 96.50 85 GLU A N 1
ATOM 660 C CA . GLU A 1 85 ? 2.316 -14.562 -13.384 1.00 96.50 85 GLU A CA 1
ATOM 661 C C . GLU A 1 85 ? 3.158 -13.403 -13.935 1.00 96.50 85 GLU A C 1
ATOM 663 O O . GLU A 1 85 ? 4.185 -13.644 -14.578 1.00 96.50 85 GLU A O 1
ATOM 668 N N . ILE A 1 86 ? 2.778 -12.158 -13.627 1.00 95.81 86 ILE A N 1
ATOM 669 C CA . ILE A 1 86 ? 3.524 -10.950 -14.014 1.00 95.81 86 ILE A CA 1
ATOM 670 C C . ILE A 1 86 ? 4.893 -10.904 -13.325 1.00 95.81 86 ILE A C 1
ATOM 672 O O . ILE A 1 86 ? 5.909 -10.681 -13.985 1.00 95.81 86 ILE A O 1
ATOM 676 N N . LEU A 1 87 ? 4.961 -11.200 -12.024 1.00 96.25 87 LEU A N 1
ATOM 677 C CA . LEU A 1 87 ? 6.237 -11.333 -11.308 1.00 96.25 87 LEU A CA 1
ATOM 678 C C . LEU A 1 87 ? 7.122 -12.429 -11.912 1.00 96.25 87 LEU A C 1
ATOM 680 O O . LEU A 1 87 ? 8.327 -12.242 -12.088 1.00 96.25 87 LEU A O 1
ATOM 684 N N . GLY A 1 88 ? 6.523 -13.560 -12.289 1.00 96.12 88 GLY A N 1
ATOM 685 C CA . GLY A 1 88 ? 7.218 -14.627 -12.998 1.00 96.12 88 GLY A CA 1
ATOM 686 C C . GLY A 1 88 ? 7.768 -14.172 -14.352 1.00 96.12 88 GLY A C 1
ATOM 687 O O . GLY A 1 88 ? 8.864 -14.584 -14.730 1.00 96.12 88 GLY A O 1
ATOM 688 N N . ALA A 1 89 ? 7.043 -13.318 -15.078 1.00 96.12 89 ALA A N 1
ATOM 689 C CA . ALA A 1 89 ? 7.507 -12.739 -16.336 1.00 96.12 89 ALA A CA 1
ATOM 690 C C . ALA A 1 89 ? 8.704 -11.792 -16.131 1.00 96.12 89 ALA A C 1
ATOM 692 O O . ALA A 1 89 ? 9.682 -11.900 -16.873 1.00 96.12 89 ALA A O 1
ATOM 693 N N . PHE A 1 90 ? 8.706 -10.962 -15.080 1.00 95.12 90 PHE A N 1
ATOM 694 C CA . PHE A 1 90 ? 9.890 -10.175 -14.703 1.00 95.12 90 PHE A CA 1
ATOM 695 C C . PHE A 1 90 ? 11.092 -11.063 -14.373 1.00 95.12 90 PHE A C 1
ATOM 697 O O . PHE A 1 90 ? 12.189 -10.831 -14.868 1.00 95.12 90 PHE A O 1
ATOM 704 N N . ALA A 1 91 ? 10.897 -12.135 -13.603 1.00 93.69 91 ALA A N 1
ATOM 705 C CA . ALA A 1 91 ? 11.987 -13.046 -13.250 1.00 93.69 91 ALA A CA 1
ATOM 706 C C . ALA A 1 91 ? 12.627 -13.736 -14.475 1.00 93.69 91 ALA A C 1
ATOM 708 O O . ALA A 1 91 ? 13.788 -14.147 -14.427 1.00 93.69 91 ALA A O 1
ATOM 709 N N . ARG A 1 92 ? 11.881 -13.871 -15.580 1.00 95.31 92 ARG A N 1
ATOM 710 C CA . ARG A 1 92 ? 12.363 -14.452 -16.844 1.00 95.31 92 ARG A CA 1
ATOM 711 C C . ARG A 1 92 ? 12.923 -13.415 -17.823 1.00 95.31 92 ARG A C 1
ATOM 713 O O . ARG A 1 92 ? 13.472 -13.821 -18.853 1.00 95.31 92 ARG A O 1
ATOM 720 N N . SER A 1 93 ? 12.789 -12.115 -17.549 1.00 93.62 93 SER A N 1
ATOM 721 C CA . SER A 1 93 ? 13.212 -11.065 -18.477 1.00 93.62 93 SER A CA 1
ATOM 722 C C . SER A 1 93 ? 14.729 -11.051 -18.686 1.00 93.62 93 SER A C 1
ATOM 724 O O . SER A 1 93 ? 15.513 -11.577 -17.890 1.00 93.62 93 SER A O 1
ATOM 726 N N . ARG A 1 94 ? 15.158 -10.451 -19.801 1.00 88.50 94 ARG A N 1
ATOM 727 C CA . ARG A 1 94 ? 16.573 -10.245 -20.130 1.00 88.50 94 ARG A CA 1
ATOM 728 C C . ARG A 1 94 ? 16.809 -8.760 -20.442 1.00 88.50 94 ARG A C 1
ATOM 730 O O . ARG A 1 94 ? 16.128 -8.260 -21.335 1.00 88.50 94 ARG A O 1
ATOM 737 N N . PRO A 1 95 ? 17.760 -8.085 -19.762 1.00 91.06 95 PRO A N 1
ATOM 738 C CA . PRO A 1 95 ? 18.630 -8.602 -18.691 1.00 91.06 95 PRO A CA 1
ATOM 739 C C . PRO A 1 95 ? 17.849 -9.020 -17.420 1.00 91.06 95 PRO A C 1
ATOM 741 O O . PRO A 1 95 ? 16.696 -8.615 -17.267 1.00 91.06 95 PRO A O 1
ATOM 744 N N . PRO A 1 96 ? 18.425 -9.879 -16.549 1.00 92.38 96 PRO A N 1
ATOM 745 C CA . PRO A 1 96 ? 17.796 -10.241 -15.278 1.00 92.38 96 PRO A CA 1
ATOM 746 C C . PRO A 1 96 ? 17.582 -9.014 -14.389 1.00 92.38 96 PRO A C 1
ATOM 748 O O . PRO A 1 96 ? 18.480 -8.178 -14.282 1.00 92.38 96 PRO A O 1
ATOM 751 N N . LEU A 1 97 ? 16.427 -8.950 -13.729 1.00 95.56 97 LEU A N 1
ATOM 752 C CA . LEU A 1 97 ? 16.049 -7.861 -12.830 1.00 95.56 97 LEU A CA 1
ATOM 753 C C . LEU A 1 97 ? 15.958 -8.363 -11.385 1.00 95.56 97 LEU A C 1
ATOM 755 O O . LEU A 1 97 ? 15.472 -9.464 -11.121 1.00 95.56 97 LEU A O 1
ATOM 759 N N . ALA A 1 98 ? 16.421 -7.546 -10.446 1.00 96.56 98 ALA A N 1
ATOM 760 C CA . ALA A 1 98 ? 16.205 -7.714 -9.020 1.00 96.56 98 ALA A CA 1
ATOM 761 C C . ALA A 1 98 ? 14.827 -7.144 -8.661 1.00 96.56 98 ALA A C 1
ATOM 763 O O . ALA A 1 98 ? 14.652 -5.929 -8.573 1.00 96.56 98 ALA A O 1
ATOM 764 N N . VAL A 1 99 ? 13.851 -8.035 -8.486 1.00 97.50 99 VAL A N 1
ATOM 765 C CA . VAL A 1 99 ? 12.462 -7.677 -8.181 1.00 97.50 99 VAL A CA 1
ATOM 766 C C . VAL A 1 99 ? 12.243 -7.664 -6.668 1.00 97.50 99 VAL A C 1
ATOM 768 O O . VAL A 1 99 ? 12.371 -8.697 -6.010 1.00 97.50 99 VAL A O 1
ATOM 771 N N . HIS A 1 100 ? 11.878 -6.506 -6.126 1.00 97.81 100 HIS A N 1
ATOM 772 C CA . HIS A 1 100 ? 11.539 -6.301 -4.719 1.00 97.81 100 HIS A CA 1
ATOM 773 C C . HIS A 1 100 ? 10.015 -6.355 -4.541 1.00 97.81 100 HIS A C 1
ATOM 775 O O . HIS A 1 100 ? 9.310 -5.401 -4.858 1.00 97.81 100 HIS A O 1
ATOM 781 N N . ASP A 1 101 ? 9.499 -7.489 -4.064 1.00 97.75 101 ASP A N 1
ATOM 782 C CA . ASP A 1 101 ? 8.064 -7.720 -3.827 1.00 97.75 101 ASP A CA 1
ATOM 783 C C . ASP A 1 101 ? 7.638 -7.178 -2.449 1.00 97.75 101 ASP A C 1
ATOM 785 O O . ASP A 1 101 ? 7.783 -7.857 -1.428 1.00 97.75 101 ASP A O 1
ATOM 789 N N . VAL A 1 102 ? 7.121 -5.946 -2.409 1.00 97.75 102 VAL A N 1
ATOM 790 C CA . VAL A 1 102 ? 6.707 -5.267 -1.173 1.00 97.75 102 VAL A CA 1
ATOM 791 C C . VAL A 1 102 ? 5.224 -5.520 -0.912 1.00 97.75 102 VAL A C 1
ATOM 793 O O . VAL A 1 102 ? 4.349 -4.961 -1.566 1.00 97.75 102 VAL A O 1
ATOM 796 N N . LYS A 1 103 ? 4.927 -6.375 0.073 1.00 93.94 103 LYS A N 1
ATOM 797 C CA . LYS A 1 103 ? 3.550 -6.807 0.389 1.00 93.94 103 LYS A CA 1
ATOM 798 C C . LYS A 1 103 ? 2.872 -6.023 1.511 1.00 93.94 103 LYS A C 1
ATOM 800 O O . LYS A 1 103 ? 1.673 -6.186 1.709 1.00 93.94 103 LYS A O 1
ATOM 805 N N . SER A 1 104 ? 3.628 -5.253 2.290 1.00 94.00 104 SER A N 1
ATOM 806 C CA . SER A 1 104 ? 3.146 -4.636 3.531 1.00 94.00 104 SER A CA 1
ATOM 807 C C . SER A 1 104 ? 2.264 -3.417 3.284 1.00 94.00 104 SER A C 1
ATOM 809 O O . SER A 1 104 ? 1.168 -3.336 3.835 1.00 94.00 104 SER A O 1
ATOM 811 N N . SER A 1 105 ? 2.734 -2.464 2.479 1.00 94.25 105 SER A N 1
ATOM 812 C CA . SER A 1 105 ? 2.006 -1.234 2.172 1.00 94.25 105 SER A CA 1
ATOM 813 C C . SER A 1 105 ? 2.584 -0.517 0.949 1.00 94.25 105 SER A C 1
ATOM 815 O O . SER A 1 105 ? 3.737 -0.733 0.576 1.00 94.25 105 SER A O 1
ATOM 817 N N . GLU A 1 106 ? 1.782 0.355 0.336 1.00 93.62 106 GLU A N 1
ATOM 818 C CA . GLU A 1 106 ? 2.215 1.221 -0.769 1.00 93.62 106 GLU A CA 1
ATOM 819 C C . GLU A 1 106 ? 3.323 2.187 -0.324 1.00 93.62 106 GLU A C 1
ATOM 821 O O . GLU A 1 106 ? 4.321 2.355 -1.020 1.00 93.62 106 GLU A O 1
ATOM 826 N N . ILE A 1 107 ? 3.221 2.746 0.888 1.00 96.50 107 ILE A N 1
ATOM 827 C CA . ILE A 1 107 ? 4.242 3.659 1.418 1.00 96.50 107 ILE A CA 1
ATOM 828 C C . ILE A 1 107 ? 5.602 2.979 1.610 1.00 96.50 107 ILE A C 1
ATOM 830 O O . ILE A 1 107 ? 6.632 3.608 1.373 1.00 96.50 107 ILE A O 1
ATOM 834 N N . ASP A 1 108 ? 5.636 1.697 1.983 1.00 97.44 108 ASP A N 1
ATOM 835 C CA . ASP A 1 108 ? 6.900 0.959 2.079 1.00 97.44 108 ASP A CA 1
ATOM 836 C C . ASP A 1 108 ? 7.541 0.773 0.695 1.00 97.44 108 ASP A C 1
ATOM 838 O O . ASP A 1 108 ? 8.761 0.874 0.564 1.00 97.44 108 ASP A O 1
ATOM 842 N N . ALA A 1 109 ? 6.731 0.565 -0.351 1.00 97.50 109 ALA A N 1
ATOM 843 C CA . ALA A 1 109 ? 7.217 0.467 -1.726 1.00 97.50 109 ALA A CA 1
ATOM 844 C C . ALA A 1 109 ? 7.771 1.811 -2.226 1.00 97.50 109 ALA A C 1
ATOM 846 O O . ALA A 1 109 ? 8.845 1.850 -2.828 1.00 97.50 109 ALA A O 1
ATOM 847 N N . VAL A 1 110 ? 7.088 2.918 -1.920 1.00 97.19 110 VAL A N 1
ATOM 848 C CA . VAL A 1 110 ? 7.539 4.273 -2.272 1.00 97.19 110 VAL A CA 1
ATOM 849 C C . VAL A 1 110 ? 8.831 4.641 -1.540 1.00 97.19 110 VAL A C 1
ATOM 851 O O . VAL A 1 110 ? 9.754 5.159 -2.164 1.00 97.19 110 VAL A O 1
ATOM 854 N N . ARG A 1 111 ? 8.945 4.330 -0.243 1.00 97.94 111 ARG A N 1
ATOM 855 C CA . ARG A 1 111 ? 10.172 4.567 0.540 1.00 97.94 111 ARG A CA 1
ATOM 856 C C . ARG A 1 111 ? 11.358 3.783 -0.007 1.00 97.94 111 ARG A C 1
ATOM 858 O O . ARG A 1 111 ? 12.404 4.372 -0.249 1.00 97.94 111 ARG A O 1
ATOM 865 N N . LEU A 1 112 ? 11.178 2.488 -0.278 1.00 98.00 112 LEU A N 1
ATOM 866 C CA . LEU A 1 112 ? 12.224 1.678 -0.904 1.00 98.00 112 LEU A CA 1
ATOM 867 C C . LEU A 1 112 ? 12.616 2.231 -2.285 1.00 98.00 112 LEU A C 1
ATOM 869 O O . LEU A 1 112 ? 13.790 2.239 -2.645 1.00 98.00 112 LEU A O 1
ATOM 873 N N . SER A 1 113 ? 11.645 2.723 -3.054 1.00 97.69 113 SER A N 1
ATOM 874 C CA . SER A 1 113 ? 11.906 3.328 -4.364 1.00 97.69 113 SER A CA 1
ATOM 875 C C . SER A 1 113 ? 12.691 4.638 -4.255 1.00 97.69 113 SER A C 1
ATOM 877 O O . SER A 1 113 ? 13.586 4.866 -5.063 1.00 97.69 113 SER A O 1
ATOM 879 N N . GLU A 1 114 ? 12.417 5.475 -3.249 1.00 97.50 114 GLU A N 1
ATOM 880 C CA . GLU A 1 114 ? 13.202 6.688 -2.968 1.00 97.50 114 GLU A CA 1
ATOM 881 C C . GLU A 1 114 ? 14.638 6.356 -2.544 1.00 97.50 114 GLU A C 1
ATOM 883 O O . GLU A 1 114 ? 15.570 7.045 -2.955 1.00 97.50 114 GLU A O 1
ATOM 888 N N . GLU A 1 115 ? 14.836 5.287 -1.768 1.00 97.25 115 GLU A N 1
ATOM 889 C CA . GLU A 1 115 ? 16.173 4.816 -1.391 1.00 97.25 115 GLU A CA 1
ATOM 890 C C . GLU A 1 115 ? 16.983 4.339 -2.607 1.00 97.25 115 GLU A C 1
ATOM 892 O O . GLU A 1 115 ? 18.184 4.602 -2.694 1.00 97.25 115 GLU A O 1
ATOM 897 N N . LEU A 1 116 ? 16.337 3.651 -3.555 1.00 96.69 116 LEU A N 1
ATOM 898 C CA . LEU A 1 116 ? 16.983 3.139 -4.768 1.00 96.69 116 LEU A CA 1
ATOM 899 C C . LEU A 1 116 ? 17.226 4.230 -5.819 1.00 96.69 116 LEU A C 1
ATOM 901 O O . LEU A 1 116 ? 18.263 4.219 -6.488 1.00 96.69 116 LEU A O 1
ATOM 905 N N . TRP A 1 117 ? 16.280 5.157 -5.976 1.00 96.25 117 TRP A N 1
ATOM 906 C CA . TRP A 1 117 ? 16.277 6.178 -7.026 1.00 96.25 117 TRP A CA 1
ATOM 907 C C . TRP A 1 117 ? 15.907 7.553 -6.459 1.00 96.25 117 TRP A C 1
ATOM 909 O O . TRP A 1 117 ? 14.827 8.072 -6.756 1.00 96.25 117 TRP A O 1
ATOM 919 N N . PRO A 1 118 ? 16.786 8.171 -5.650 1.00 95.31 118 PRO A N 1
ATOM 920 C CA . PRO A 1 118 ? 16.483 9.440 -5.003 1.00 95.31 118 PRO A CA 1
ATOM 921 C C . PRO A 1 118 ? 16.245 10.547 -6.036 1.00 95.31 118 PRO A C 1
ATOM 923 O O . PRO A 1 118 ? 17.021 10.718 -6.979 1.00 95.31 118 PRO A O 1
ATOM 926 N N . GLY A 1 119 ? 15.186 11.333 -5.840 1.00 93.69 119 GLY A N 1
ATOM 927 C CA . GLY A 1 119 ? 14.829 12.429 -6.737 1.00 93.69 119 GLY A CA 1
ATOM 928 C C . GLY A 1 119 ? 13.580 13.183 -6.290 1.00 93.69 119 GLY A C 1
ATOM 929 O O . GLY A 1 119 ? 12.748 12.655 -5.557 1.00 93.69 119 GLY A O 1
ATOM 930 N N . GLU A 1 120 ? 13.433 14.422 -6.763 1.00 93.88 120 GLU A N 1
ATOM 931 C CA . GLU A 1 120 ? 12.327 15.313 -6.377 1.00 93.88 120 GLU A CA 1
ATOM 932 C C . GLU A 1 120 ? 10.949 14.687 -6.638 1.00 93.88 120 GLU A C 1
ATOM 934 O O . GLU A 1 120 ? 10.058 14.788 -5.798 1.00 93.88 120 GLU A O 1
ATOM 939 N N . GLN A 1 121 ? 10.794 13.973 -7.758 1.00 91.62 121 GLN A N 1
ATOM 940 C CA . GLN A 1 121 ? 9.544 13.305 -8.121 1.00 91.62 121 GLN A CA 1
ATOM 941 C C . GLN A 1 121 ? 9.123 12.247 -7.092 1.00 91.62 121 GLN A C 1
ATOM 943 O O . GLN A 1 121 ? 7.990 12.277 -6.612 1.00 91.62 121 GLN A O 1
ATOM 948 N N . ILE A 1 122 ? 10.020 11.325 -6.726 1.00 94.88 122 ILE A N 1
ATOM 949 C CA . ILE A 1 122 ? 9.694 10.254 -5.775 1.00 94.88 122 ILE A CA 1
ATOM 950 C C . ILE A 1 122 ? 9.560 10.784 -4.345 1.00 94.88 122 ILE A C 1
ATOM 952 O O . ILE A 1 122 ? 8.688 10.329 -3.609 1.00 94.88 122 ILE A O 1
ATOM 956 N N . SER A 1 123 ? 10.334 11.808 -3.969 1.00 95.75 123 SER A N 1
ATOM 957 C CA . SER A 1 123 ? 10.162 12.499 -2.688 1.00 95.75 123 SER A CA 1
ATOM 958 C C . SER A 1 123 ? 8.807 13.208 -2.598 1.00 95.75 123 SER A C 1
ATOM 960 O O . SER A 1 123 ? 8.146 13.149 -1.560 1.00 95.75 123 SER A O 1
ATOM 962 N N . GLY A 1 124 ? 8.362 13.843 -3.688 1.00 95.12 124 GLY A N 1
ATOM 963 C CA . GLY A 1 124 ? 7.032 14.442 -3.793 1.00 95.12 124 GLY A CA 1
ATOM 964 C C . GLY A 1 124 ? 5.918 13.401 -3.687 1.00 95.12 124 GLY A C 1
ATOM 965 O O . GLY A 1 124 ? 4.973 13.595 -2.921 1.00 95.12 124 GLY A O 1
ATOM 966 N N . LEU A 1 125 ? 6.063 12.267 -4.382 1.00 93.00 125 LEU A N 1
ATOM 967 C CA . LEU A 1 125 ? 5.130 11.144 -4.276 1.00 93.00 125 LEU A CA 1
ATOM 968 C C . LEU A 1 125 ? 5.066 10.599 -2.843 1.00 93.00 125 LEU A C 1
ATOM 970 O O . LEU A 1 125 ? 3.973 10.439 -2.305 1.00 93.00 125 LEU A O 1
ATOM 974 N N . ARG A 1 126 ? 6.215 10.386 -2.184 1.00 96.25 126 ARG A N 1
ATOM 975 C CA . ARG A 1 126 ? 6.257 9.949 -0.781 1.00 96.25 126 ARG A CA 1
ATOM 976 C C . ARG A 1 126 ? 5.501 10.911 0.124 1.00 96.25 126 ARG A C 1
ATOM 978 O O . ARG A 1 126 ? 4.665 10.467 0.906 1.00 96.25 126 ARG A O 1
ATOM 985 N N . ALA A 1 127 ? 5.768 12.210 0.009 1.00 96.44 127 ALA A N 1
ATOM 986 C CA . ALA A 1 127 ? 5.098 13.218 0.822 1.00 96.44 127 ALA A CA 1
ATOM 987 C C . ALA A 1 127 ? 3.575 13.219 0.598 1.00 96.44 127 ALA A C 1
ATOM 989 O O . ALA A 1 127 ? 2.817 13.339 1.561 1.00 96.44 127 ALA A O 1
ATOM 990 N N . ALA A 1 128 ? 3.123 13.041 -0.648 1.00 94.00 128 ALA A N 1
ATOM 991 C CA . ALA A 1 128 ? 1.703 12.948 -0.979 1.00 94.00 128 ALA A CA 1
ATOM 992 C C . ALA A 1 128 ? 1.043 11.701 -0.366 1.00 94.00 128 ALA A C 1
ATOM 994 O O . ALA A 1 128 ? 0.002 11.821 0.281 1.00 94.00 128 ALA A O 1
ATOM 995 N N . VAL A 1 129 ? 1.670 10.526 -0.496 1.00 92.62 129 VAL A N 1
ATOM 996 C CA . VAL A 1 129 ? 1.168 9.271 0.093 1.00 92.62 129 VAL A CA 1
ATOM 997 C C . VAL A 1 129 ? 1.147 9.352 1.625 1.00 92.62 129 VAL A C 1
ATOM 999 O O . VAL A 1 129 ? 0.170 8.958 2.257 1.00 92.62 129 VAL A O 1
ATOM 1002 N N . GLU A 1 130 ? 2.184 9.912 2.256 1.00 95.56 130 GLU A N 1
ATOM 1003 C CA . GLU A 1 130 ? 2.218 10.107 3.714 1.00 95.56 130 GLU A CA 1
ATOM 1004 C C . GLU A 1 130 ? 1.116 11.061 4.196 1.00 95.56 130 GLU A C 1
ATOM 1006 O O . GLU A 1 130 ? 0.500 10.813 5.238 1.00 95.56 130 GLU A O 1
ATOM 1011 N N . ALA A 1 131 ? 0.833 12.124 3.439 1.00 94.62 131 ALA A N 1
ATOM 1012 C CA . ALA A 1 131 ? -0.248 13.054 3.745 1.00 94.62 131 ALA A CA 1
ATOM 1013 C C . ALA A 1 131 ? -1.630 12.387 3.643 1.00 94.62 131 ALA A C 1
ATOM 1015 O O . ALA A 1 131 ? -2.452 12.561 4.546 1.00 94.62 131 ALA A O 1
ATOM 1016 N N . ASP A 1 132 ? -1.872 11.585 2.603 1.00 90.00 132 ASP A N 1
ATOM 1017 C CA . ASP A 1 132 ? -3.127 10.842 2.432 1.00 90.00 132 ASP A CA 1
ATOM 1018 C C . ASP A 1 132 ? -3.344 9.809 3.552 1.00 90.00 132 ASP A C 1
ATOM 1020 O O . ASP A 1 132 ? -4.416 9.733 4.166 1.00 90.00 132 ASP A O 1
ATOM 1024 N N . LEU A 1 133 ? -2.286 9.080 3.923 1.00 89.81 133 LEU A N 1
ATOM 1025 C CA . LEU A 1 133 ? -2.318 8.154 5.055 1.00 89.81 133 LEU A CA 1
ATOM 1026 C C . LEU A 1 133 ? -2.626 8.874 6.374 1.00 89.81 133 LEU A C 1
ATOM 1028 O O . LEU A 1 133 ? -3.401 8.366 7.194 1.00 89.81 133 LEU A O 1
ATOM 103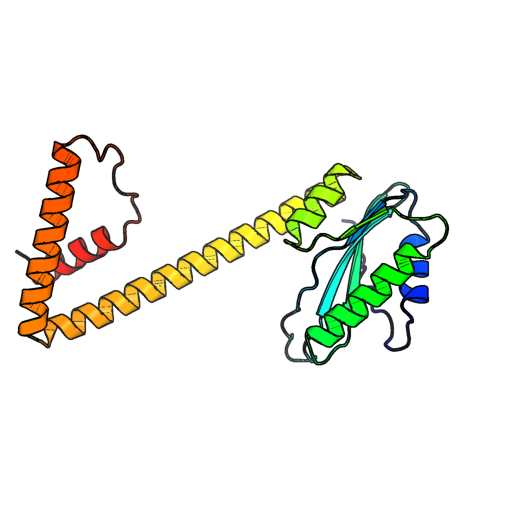2 N N . ALA A 1 134 ? -2.049 10.059 6.591 1.00 91.44 134 ALA A N 1
ATOM 1033 C CA . ALA A 1 134 ? -2.325 10.869 7.771 1.00 91.44 134 ALA A CA 1
ATOM 1034 C C . ALA A 1 134 ? -3.783 11.359 7.806 1.00 91.44 134 ALA A C 1
ATOM 1036 O O . ALA A 1 134 ? -4.423 11.272 8.861 1.00 91.44 134 ALA A O 1
ATOM 1037 N N . ALA A 1 135 ? -4.321 11.807 6.667 1.00 90.38 135 ALA A N 1
ATOM 1038 C CA . ALA A 1 135 ? -5.712 12.235 6.528 1.00 90.38 135 ALA A CA 1
ATOM 1039 C C . ALA A 1 135 ? -6.685 11.079 6.811 1.00 90.38 135 ALA A C 1
ATOM 1041 O O . ALA A 1 135 ? -7.524 11.178 7.709 1.00 90.38 135 ALA A O 1
ATOM 1042 N N . THR A 1 136 ? -6.487 9.931 6.160 1.00 87.12 136 THR A N 1
ATOM 1043 C CA . THR A 1 136 ? -7.298 8.723 6.373 1.00 87.12 136 THR A CA 1
ATOM 1044 C C . THR A 1 136 ? -7.253 8.257 7.833 1.00 87.12 136 THR A C 1
ATOM 1046 O O . THR A 1 136 ? -8.266 7.853 8.414 1.00 87.12 136 THR A O 1
ATOM 1049 N N . ALA A 1 137 ? -6.082 8.309 8.476 1.00 88.56 137 ALA A N 1
ATOM 1050 C CA . ALA A 1 137 ? -5.954 7.955 9.886 1.00 88.56 137 ALA A CA 1
ATOM 1051 C C . ALA A 1 137 ? -6.708 8.935 10.800 1.00 88.56 137 ALA A C 1
ATOM 1053 O O . ALA A 1 137 ? -7.308 8.507 11.790 1.00 88.56 137 ALA A O 1
ATOM 1054 N N . ALA A 1 138 ? -6.698 10.234 10.490 1.00 86.56 138 ALA A N 1
ATOM 1055 C CA . ALA A 1 138 ? -7.457 11.240 11.227 1.00 86.56 138 ALA A CA 1
ATOM 1056 C C . ALA A 1 138 ? -8.973 11.018 11.096 1.00 86.56 138 ALA A C 1
ATOM 1058 O O . ALA A 1 138 ? -9.669 10.989 12.113 1.00 86.56 138 ALA A O 1
ATOM 1059 N N . GLU A 1 139 ? -9.473 10.754 9.889 1.00 90.00 139 GLU A N 1
ATOM 1060 C CA . GLU A 1 139 ? -10.888 10.445 9.642 1.00 90.00 139 GLU A CA 1
ATOM 1061 C C . GLU A 1 139 ? -11.344 9.191 10.395 1.00 90.00 139 GLU A C 1
ATOM 1063 O O . GLU A 1 139 ? -12.367 9.203 11.084 1.00 90.00 139 GLU A O 1
ATOM 1068 N N . ARG A 1 140 ? -10.550 8.112 10.352 1.00 89.50 140 ARG A N 1
ATOM 1069 C CA . ARG A 1 140 ? -10.850 6.879 11.101 1.00 89.50 140 ARG A CA 1
ATOM 1070 C C . ARG A 1 140 ? -10.907 7.122 12.606 1.00 89.50 140 ARG A C 1
ATOM 1072 O O . ARG A 1 140 ? -11.770 6.551 13.275 1.00 89.50 140 ARG A O 1
ATOM 1079 N N . ARG A 1 141 ? -10.014 7.960 13.147 1.00 88.31 141 ARG A N 1
ATOM 1080 C CA . ARG A 1 141 ? -10.034 8.349 14.567 1.00 88.31 141 ARG A CA 1
ATOM 1081 C C . ARG A 1 141 ? -11.273 9.175 14.902 1.00 88.31 141 ARG A C 1
ATOM 1083 O O . ARG A 1 141 ? -11.913 8.889 15.910 1.00 88.31 141 ARG A O 1
ATOM 1090 N N . ALA A 1 142 ? -11.647 10.133 14.056 1.00 88.56 142 ALA A N 1
ATOM 1091 C CA . ALA A 1 142 ? -12.857 10.932 14.237 1.00 88.56 142 ALA A CA 1
ATOM 1092 C C . ALA A 1 142 ? -14.118 10.048 14.244 1.00 88.56 142 ALA A C 1
ATOM 1094 O O . ALA A 1 142 ? -14.898 10.094 15.194 1.00 88.56 142 ALA A O 1
ATOM 1095 N N . ALA A 1 143 ? -14.253 9.147 13.268 1.00 86.31 143 ALA A N 1
ATOM 1096 C CA . ALA A 1 143 ? -15.366 8.200 13.195 1.00 86.31 143 ALA A CA 1
ATOM 1097 C C . ALA A 1 143 ? -15.376 7.192 14.363 1.00 86.31 143 ALA A C 1
ATOM 1099 O O . ALA A 1 143 ? -16.432 6.751 14.821 1.00 86.31 143 ALA A O 1
ATOM 1100 N N . ALA A 1 144 ? -14.205 6.782 14.862 1.00 86.00 144 ALA A N 1
ATOM 1101 C CA . ALA A 1 144 ? -14.111 5.951 16.062 1.00 86.00 144 ALA A CA 1
ATOM 1102 C C . ALA A 1 144 ? -14.562 6.714 17.318 1.00 86.00 144 ALA A C 1
ATOM 1104 O O . ALA A 1 144 ? -15.313 6.159 18.121 1.00 86.00 144 ALA A O 1
ATOM 1105 N N . ARG A 1 145 ? -14.167 7.987 17.457 1.00 90.56 145 ARG A N 1
ATOM 1106 C CA . ARG A 1 145 ? -14.597 8.866 18.553 1.00 90.56 145 ARG A CA 1
ATOM 1107 C C . ARG A 1 145 ? -16.110 9.068 18.538 1.00 90.56 145 ARG A C 1
ATOM 1109 O O . ARG A 1 145 ? 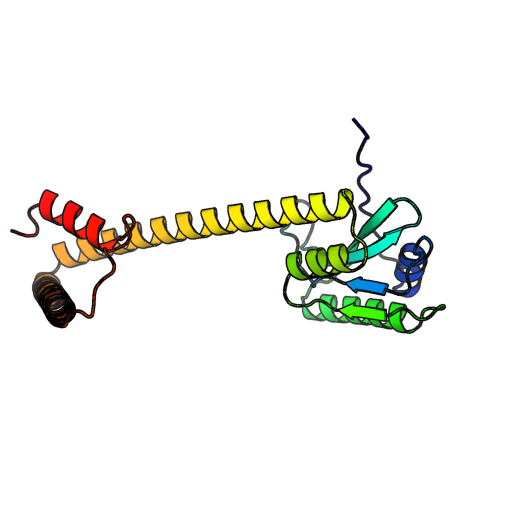-16.745 8.893 19.572 1.00 90.56 145 ARG A O 1
ATOM 1116 N N . GLU A 1 146 ? -16.695 9.366 17.382 1.00 90.31 146 GLU A N 1
ATOM 1117 C CA . GLU A 1 146 ? -18.145 9.548 17.243 1.00 90.31 146 GLU A CA 1
ATOM 1118 C C . GLU A 1 146 ? -18.920 8.283 17.642 1.00 90.31 146 GLU A C 1
ATOM 1120 O O . GLU A 1 146 ? -19.846 8.347 18.453 1.00 90.31 146 GLU A O 1
ATOM 1125 N N . ARG A 1 147 ? -18.483 7.106 17.168 1.00 89.00 147 ARG A N 1
ATOM 1126 C CA . ARG A 1 147 ? -19.071 5.818 17.574 1.00 89.00 147 ARG A CA 1
ATOM 1127 C C . ARG A 1 147 ? -18.944 5.562 19.074 1.00 89.00 147 ARG A C 1
ATOM 1129 O O . ARG A 1 147 ? -19.887 5.057 19.681 1.00 89.00 147 ARG A O 1
ATOM 1136 N N . ALA A 1 148 ? -17.808 5.911 19.678 1.00 82.25 148 ALA A N 1
ATOM 1137 C CA . ALA A 1 148 ? -17.609 5.775 21.117 1.00 82.25 148 ALA A CA 1
ATOM 1138 C C . ALA A 1 148 ? -18.570 6.680 21.904 1.00 82.25 148 ALA A C 1
ATOM 1140 O O . ALA A 1 148 ? -19.239 6.200 22.817 1.00 82.25 148 ALA A O 1
ATOM 1141 N N . VAL A 1 149 ? -18.710 7.951 21.510 1.00 84.69 149 VAL A N 1
ATOM 1142 C CA . VAL A 1 149 ? -19.649 8.901 22.131 1.00 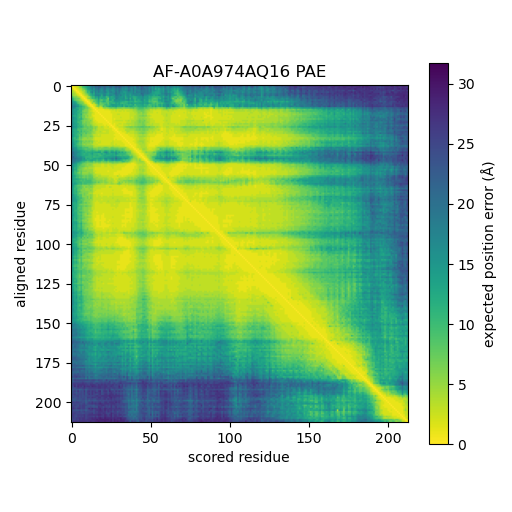84.69 149 VAL A CA 1
ATOM 1143 C C . VAL A 1 149 ? -21.096 8.417 22.000 1.00 84.69 149 VAL A C 1
ATOM 1145 O O . VAL A 1 149 ? -21.832 8.418 22.987 1.00 84.69 149 VAL A O 1
ATOM 1148 N N . ALA A 1 150 ? -21.500 7.932 20.823 1.00 81.56 150 ALA A N 1
ATOM 1149 C CA . ALA A 1 150 ? -22.837 7.378 20.613 1.00 81.56 150 ALA A CA 1
ATOM 1150 C C . ALA A 1 150 ? -23.094 6.130 21.481 1.00 81.56 150 ALA A C 1
ATOM 1152 O O . ALA A 1 150 ? -24.140 6.021 22.122 1.00 81.56 150 ALA A O 1
ATOM 1153 N N . SER A 1 151 ? -22.122 5.212 21.561 1.00 82.19 151 SER A N 1
ATOM 1154 C CA . SER A 1 151 ? -22.213 4.015 22.409 1.00 82.19 151 SER A CA 1
ATOM 1155 C C . SER A 1 151 ? -22.311 4.367 23.894 1.00 82.19 151 SER A C 1
ATOM 1157 O O . SER A 1 151 ? -23.051 3.725 24.638 1.00 82.19 151 SER A O 1
ATOM 1159 N N . ILE A 1 152 ? -21.566 5.382 24.327 1.00 81.94 152 ILE A N 1
ATOM 1160 C CA . ILE A 1 152 ? -21.605 5.919 25.685 1.00 81.94 152 ILE A CA 1
ATOM 1161 C C . ILE A 1 152 ? -22.981 6.522 25.990 1.00 81.94 152 ILE A C 1
ATOM 1163 O O . ILE A 1 152 ? -23.541 6.243 27.048 1.00 81.94 152 ILE A O 1
ATOM 1167 N N . GLY A 1 153 ? -23.544 7.310 25.068 1.00 81.19 153 GLY A N 1
ATOM 1168 C CA . GLY A 1 153 ? -24.889 7.870 25.206 1.00 81.19 153 GLY A CA 1
ATOM 1169 C C . GLY A 1 153 ? -25.946 6.777 25.366 1.00 81.19 153 GLY A C 1
ATOM 1170 O O . GLY A 1 153 ? -26.700 6.785 26.335 1.00 81.19 153 GLY A O 1
ATOM 1171 N N . ALA A 1 154 ? -25.916 5.766 24.495 1.00 83.38 154 ALA A N 1
ATOM 1172 C CA . ALA A 1 154 ? -26.828 4.626 24.573 1.00 83.38 154 ALA A CA 1
ATOM 1173 C C . ALA A 1 154 ? -26.685 3.834 25.886 1.00 83.38 154 ALA A C 1
ATOM 1175 O O . ALA A 1 154 ? -27.676 3.365 26.449 1.00 83.38 154 ALA A O 1
ATOM 1176 N N . LEU A 1 155 ? -25.459 3.681 26.402 1.00 82.50 155 LEU A N 1
ATOM 1177 C CA . LEU A 1 155 ? -25.227 3.057 27.704 1.00 82.50 155 LEU A CA 1
ATOM 1178 C C . LEU A 1 155 ? -25.792 3.913 28.846 1.00 82.50 155 LEU A C 1
ATOM 1180 O O . LEU A 1 155 ? -26.431 3.370 29.745 1.00 82.50 155 LEU A O 1
ATOM 1184 N N . ALA A 1 156 ? -25.597 5.231 28.800 1.00 80.62 156 ALA A N 1
ATOM 1185 C CA . ALA A 1 156 ? -26.137 6.156 29.791 1.00 80.62 156 ALA A CA 1
ATOM 1186 C C . ALA A 1 156 ? -27.669 6.082 29.857 1.00 80.62 156 ALA A C 1
ATOM 1188 O O . ALA A 1 156 ? -28.228 5.991 30.948 1.00 80.62 156 ALA A O 1
ATOM 1189 N N . ASP A 1 157 ? -28.339 6.028 28.705 1.00 84.62 157 ASP A N 1
ATOM 1190 C CA . ASP A 1 157 ? -29.799 5.906 28.629 1.00 84.62 157 ASP A CA 1
ATOM 1191 C C . ASP A 1 157 ? -30.293 4.563 29.203 1.00 84.62 157 ASP A C 1
ATOM 1193 O O . ASP A 1 157 ? -31.295 4.505 29.925 1.00 84.62 157 ASP A O 1
ATOM 1197 N N . ARG A 1 158 ? -29.555 3.471 28.960 1.00 87.75 158 ARG A N 1
ATOM 1198 C CA . ARG A 1 158 ? -29.840 2.151 29.554 1.00 87.75 158 ARG A CA 1
ATOM 1199 C C . ARG A 1 158 ? -29.653 2.133 31.069 1.00 87.75 158 ARG A C 1
ATOM 1201 O O . ARG A 1 158 ? -30.447 1.518 31.773 1.00 87.75 158 ARG A O 1
ATOM 1208 N N . ILE A 1 159 ? -28.613 2.794 31.571 1.00 84.81 159 ILE A N 1
ATOM 1209 C CA . ILE A 1 159 ? -28.363 2.921 33.010 1.00 84.81 159 ILE A CA 1
ATOM 1210 C C . ILE A 1 159 ? -29.473 3.764 33.646 1.00 84.81 159 ILE A C 1
ATOM 1212 O O . ILE A 1 159 ? -30.067 3.353 34.635 1.00 84.81 159 ILE A O 1
ATOM 1216 N N . ALA A 1 160 ? -29.834 4.903 33.052 1.00 82.38 160 ALA A N 1
ATOM 1217 C CA . ALA A 1 160 ? -30.879 5.777 33.583 1.00 82.38 160 ALA A CA 1
ATOM 1218 C C . ALA A 1 160 ? -32.241 5.071 33.727 1.00 82.38 160 ALA A C 1
ATOM 1220 O O . ALA A 1 160 ? -32.995 5.359 34.657 1.00 82.38 160 ALA A O 1
ATOM 1221 N N . THR A 1 161 ? -32.539 4.124 32.835 1.00 91.62 161 THR A N 1
ATOM 1222 C CA . THR A 1 161 ? -33.803 3.376 32.810 1.00 91.62 161 THR A CA 1
ATOM 1223 C C . THR A 1 161 ? -33.794 2.090 33.647 1.00 91.62 161 THR A C 1
ATOM 1225 O O . THR A 1 161 ? -34.854 1.495 33.830 1.00 91.62 161 THR A O 1
ATOM 1228 N N . SER A 1 162 ? -32.651 1.679 34.213 1.00 91.75 162 SER A N 1
ATOM 1229 C CA . SER A 1 162 ? -32.516 0.450 35.009 1.00 91.75 162 SER A CA 1
ATOM 1230 C C . SER A 1 162 ? -31.868 0.713 36.381 1.00 91.75 162 SER A C 1
ATOM 1232 O O . SER A 1 162 ? -30.682 1.039 36.447 1.00 91.75 162 SER A O 1
ATOM 1234 N N . PRO A 1 163 ? -32.610 0.586 37.502 1.00 88.44 163 PRO A N 1
ATOM 1235 C CA . PRO A 1 163 ? -32.059 0.719 38.855 1.00 88.44 163 PRO A CA 1
ATOM 1236 C C . PRO A 1 163 ? -30.843 -0.177 39.120 1.00 88.44 163 PRO A C 1
ATOM 1238 O O . PRO A 1 163 ? -29.821 0.336 39.559 1.00 88.44 163 PRO A O 1
ATOM 1241 N N . ASP A 1 164 ? -30.912 -1.459 38.756 1.00 89.75 164 ASP A N 1
ATOM 1242 C CA . ASP A 1 164 ? -29.832 -2.422 39.014 1.00 89.75 164 ASP A CA 1
ATOM 1243 C C . ASP A 1 164 ? -28.529 -2.034 38.292 1.00 89.75 164 ASP A C 1
ATOM 1245 O O . ASP A 1 164 ? -27.436 -2.127 38.852 1.00 89.75 164 ASP A O 1
ATOM 1249 N N . LEU A 1 165 ? -28.642 -1.510 37.064 1.00 82.62 165 LEU A N 1
ATOM 1250 C CA . LEU A 1 165 ? -27.481 -1.054 36.295 1.00 82.62 165 LEU A CA 1
ATOM 1251 C C . LEU A 1 165 ? -26.867 0.233 36.859 1.00 82.62 165 LEU A C 1
ATOM 1253 O O . LEU A 1 165 ? -25.677 0.465 36.655 1.00 82.62 165 LEU A O 1
ATOM 1257 N N . ARG A 1 166 ? -27.638 1.076 37.561 1.00 82.00 166 ARG A N 1
ATOM 1258 C CA . ARG A 1 166 ? -27.100 2.285 38.213 1.00 82.00 166 ARG A CA 1
ATOM 1259 C C . ARG A 1 166 ? -26.173 1.928 39.358 1.00 82.00 166 ARG A C 1
ATOM 1261 O O . ARG A 1 166 ? -25.088 2.501 39.442 1.00 82.00 166 ARG A O 1
ATOM 1268 N N . ASP A 1 167 ? -26.578 0.978 40.190 1.00 80.88 167 ASP A N 1
ATOM 1269 C CA . ASP A 1 167 ? -25.800 0.576 41.359 1.00 80.88 167 ASP A CA 1
ATOM 1270 C C . ASP A 1 167 ? -24.519 -0.161 40.939 1.00 80.88 167 ASP A C 1
ATOM 1272 O O . ASP A 1 167 ? -23.426 0.197 41.386 1.00 80.88 167 ASP A O 1
ATOM 1276 N N . GLU A 1 168 ? -24.613 -1.097 39.985 1.00 81.00 168 GLU A N 1
ATOM 1277 C CA . GLU A 1 168 ? -23.444 -1.800 39.435 1.00 81.00 168 GLU A CA 1
ATOM 1278 C C . GLU A 1 168 ? -22.455 -0.837 38.754 1.00 81.00 168 GLU A C 1
ATOM 1280 O O . GLU A 1 168 ? -21.228 -0.951 38.905 1.00 81.00 168 GLU A O 1
ATOM 1285 N N . PHE A 1 169 ? -22.975 0.148 38.017 1.00 77.38 169 PHE A N 1
ATOM 1286 C CA . PHE A 1 169 ? -22.148 1.157 37.369 1.00 77.38 169 PHE A CA 1
ATOM 1287 C C . PHE A 1 169 ? -21.473 2.085 38.387 1.00 77.38 169 PHE A C 1
ATOM 1289 O O . PHE A 1 169 ? -20.269 2.329 38.284 1.00 77.38 169 PHE A O 1
ATOM 1296 N N . ALA A 1 170 ? -22.201 2.551 39.406 1.00 76.94 170 ALA A N 1
ATOM 1297 C CA . ALA A 1 170 ? -21.651 3.381 40.476 1.00 76.94 170 ALA A CA 1
ATOM 1298 C C . ALA A 1 170 ? -20.526 2.661 41.236 1.00 76.94 170 ALA A C 1
ATOM 1300 O O . ALA A 1 170 ? -19.473 3.250 41.496 1.00 76.94 170 ALA A O 1
ATOM 1301 N N . ASP A 1 171 ? -20.700 1.374 41.537 1.00 76.62 171 ASP A N 1
ATOM 1302 C CA . ASP A 1 171 ? -19.665 0.561 42.178 1.00 76.62 171 ASP A CA 1
ATOM 1303 C C . ASP A 1 171 ? -18.456 0.327 41.272 1.00 76.62 171 ASP A C 1
ATOM 1305 O O . ASP A 1 171 ? -17.309 0.310 41.732 1.00 76.62 171 ASP A O 1
ATOM 1309 N N . THR A 1 172 ? -18.675 0.200 39.966 1.00 80.75 172 THR A N 1
ATOM 1310 C CA . THR A 1 172 ? -17.586 0.106 38.991 1.00 80.75 172 THR A CA 1
ATOM 1311 C C . THR A 1 172 ? -16.785 1.406 38.917 1.00 80.75 172 THR A C 1
ATOM 1313 O O . THR A 1 172 ? -15.556 1.353 39.012 1.00 80.75 172 THR A O 1
ATOM 1316 N N . LEU A 1 173 ? -17.444 2.569 38.860 1.00 78.00 173 LEU A N 1
ATOM 1317 C CA . LEU A 1 173 ? -16.769 3.870 38.901 1.00 78.00 173 LEU A CA 1
ATOM 1318 C C . LEU A 1 173 ? -15.988 4.077 40.206 1.00 78.00 173 LEU A C 1
ATOM 1320 O O . LEU A 1 173 ? -14.838 4.516 40.165 1.00 78.00 173 LEU A O 1
ATOM 1324 N N . ARG A 1 174 ? -16.554 3.701 41.361 1.00 76.88 174 ARG A N 1
ATOM 1325 C CA . ARG A 1 174 ? -15.846 3.754 42.656 1.00 76.88 174 ARG A CA 1
ATOM 1326 C C . ARG A 1 174 ? -14.596 2.878 42.654 1.00 76.88 174 ARG A C 1
ATOM 1328 O O . ARG A 1 174 ? -13.534 3.332 43.076 1.00 76.88 174 ARG A O 1
ATOM 1335 N N . ARG A 1 175 ? -14.691 1.638 42.156 1.00 77.25 175 ARG A N 1
ATOM 1336 C CA . ARG A 1 175 ? -13.534 0.732 42.044 1.00 77.25 175 ARG A CA 1
ATOM 1337 C C . ARG A 1 175 ? -12.447 1.317 41.145 1.00 77.25 175 ARG A C 1
ATOM 1339 O O . ARG A 1 175 ? -11.276 1.276 41.518 1.00 77.25 175 ARG A O 1
ATOM 1346 N N . GLN A 1 176 ? -12.816 1.900 40.006 1.00 76.88 176 GLN A N 1
ATOM 1347 C CA . GLN A 1 176 ? -11.861 2.536 39.095 1.00 76.88 176 GLN A CA 1
ATOM 1348 C C . GLN A 1 176 ? -11.199 3.777 39.707 1.00 76.88 176 GLN A C 1
ATOM 1350 O O . GLN A 1 176 ? -9.976 3.904 39.634 1.00 76.88 176 GLN A O 1
ATOM 1355 N N . ALA A 1 177 ? -11.970 4.653 40.358 1.00 72.88 177 ALA A N 1
ATOM 1356 C CA . ALA A 1 177 ? -11.447 5.832 41.047 1.00 72.88 177 ALA A CA 1
ATOM 1357 C C . ALA A 1 177 ? -10.456 5.443 42.156 1.00 72.88 177 ALA A C 1
ATOM 1359 O O . ALA A 1 177 ? -9.352 5.985 42.219 1.00 72.88 177 ALA A O 1
ATOM 1360 N N . ASN A 1 178 ? -10.798 4.436 42.965 1.00 75.75 178 ASN A N 1
ATOM 1361 C CA . ASN A 1 178 ? -9.921 3.921 44.016 1.00 75.75 178 ASN A CA 1
ATOM 1362 C C . ASN A 1 178 ? -8.646 3.283 43.445 1.00 75.75 178 ASN A C 1
ATOM 1364 O O . ASN A 1 178 ? -7.556 3.521 43.959 1.00 75.75 178 ASN A O 1
ATOM 1368 N N . ALA A 1 179 ? -8.751 2.519 42.352 1.00 76.56 179 ALA A N 1
ATOM 1369 C CA . ALA A 1 179 ? -7.590 1.933 41.682 1.00 76.56 179 ALA A CA 1
ATOM 1370 C C . ALA A 1 179 ? -6.661 2.997 41.072 1.00 76.56 179 ALA A C 1
ATOM 1372 O O . ALA A 1 179 ? -5.445 2.807 41.024 1.00 76.56 179 ALA A O 1
ATOM 1373 N N . ARG A 1 180 ? -7.213 4.119 40.598 1.00 72.31 180 ARG A N 1
ATOM 1374 C CA . ARG A 1 180 ? -6.431 5.258 40.098 1.00 72.31 180 ARG A C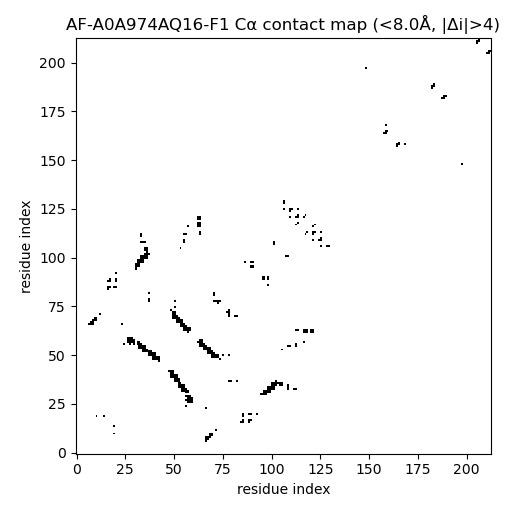A 1
ATOM 1375 C C . ARG A 1 180 ? -5.749 6.012 41.239 1.00 72.31 180 ARG A C 1
ATOM 1377 O O . ARG A 1 180 ? -4.551 6.261 41.167 1.00 72.31 180 ARG A O 1
ATOM 1384 N N . ALA A 1 181 ? -6.473 6.289 42.323 1.00 70.19 181 ALA A N 1
ATOM 1385 C CA . ALA A 1 181 ? -5.908 6.905 43.522 1.00 70.1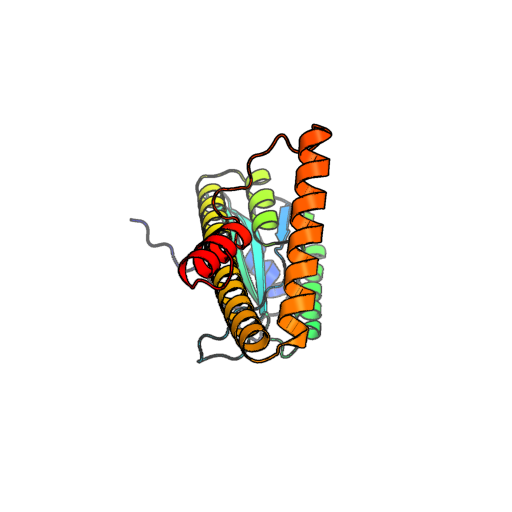9 181 ALA A CA 1
ATOM 1386 C C . ALA A 1 181 ? -4.761 6.064 44.109 1.00 70.19 181 ALA A C 1
ATOM 1388 O O . ALA A 1 181 ? -3.710 6.604 44.442 1.00 70.19 181 ALA A O 1
ATOM 1389 N N . ALA A 1 182 ? -4.922 4.738 44.158 1.00 70.75 182 ALA A N 1
ATOM 1390 C CA . ALA A 1 182 ? -3.880 3.821 44.612 1.00 70.75 182 ALA A CA 1
ATOM 1391 C C . ALA A 1 182 ? -2.627 3.851 43.716 1.00 70.75 182 ALA A C 1
ATOM 1393 O O . ALA A 1 182 ? -1.513 3.857 44.233 1.00 70.75 182 ALA A O 1
ATOM 1394 N N . ARG A 1 183 ? -2.788 3.917 42.385 1.00 71.38 183 ARG A N 1
ATOM 1395 C CA . ARG A 1 183 ? -1.663 4.040 41.438 1.00 71.38 183 ARG A CA 1
ATOM 1396 C C . ARG A 1 183 ? -0.933 5.377 41.559 1.00 71.38 183 ARG A C 1
ATOM 1398 O O . ARG A 1 183 ? 0.294 5.392 41.579 1.00 71.38 183 ARG A O 1
ATOM 1405 N N . SER A 1 184 ? -1.672 6.474 41.712 1.00 70.75 184 SER A N 1
ATOM 1406 C CA . SER A 1 184 ? -1.098 7.806 41.928 1.00 70.75 184 SER A CA 1
ATOM 1407 C C . SER A 1 184 ? -0.333 7.893 43.255 1.00 70.75 184 SER A C 1
ATOM 1409 O O . SER A 1 184 ? 0.807 8.350 43.273 1.00 70.75 184 SER A O 1
ATOM 1411 N N . LEU A 1 185 ? -0.894 7.358 44.347 1.00 68.44 185 LEU A N 1
ATOM 1412 C CA . LEU A 1 185 ? -0.210 7.268 45.645 1.00 68.44 185 LEU A CA 1
ATOM 1413 C C . LEU A 1 185 ? 1.036 6.372 45.601 1.00 68.44 185 LEU A C 1
ATOM 1415 O O . LEU A 1 185 ? 1.991 6.623 46.331 1.00 68.44 185 LEU A O 1
ATOM 1419 N N . ALA A 1 186 ? 1.047 5.356 44.736 1.00 75.00 186 ALA A N 1
ATOM 1420 C CA . ALA A 1 186 ? 2.213 4.511 44.491 1.00 75.00 186 ALA A CA 1
ATOM 1421 C C . ALA A 1 186 ? 3.273 5.169 43.581 1.00 75.00 186 ALA A C 1
ATOM 1423 O O . ALA A 1 186 ? 4.294 4.544 43.304 1.00 75.00 186 ALA A O 1
ATOM 1424 N N . GLY A 1 187 ? 3.044 6.398 43.098 1.00 70.56 187 GLY A N 1
ATOM 1425 C CA . GLY A 1 187 ? 3.946 7.088 42.169 1.00 70.56 187 GLY A CA 1
ATOM 1426 C C . GLY A 1 187 ? 4.012 6.446 40.780 1.00 70.56 187 GLY A C 1
ATOM 1427 O O . GLY A 1 187 ? 4.975 6.670 40.054 1.00 70.56 187 GLY A O 1
ATOM 1428 N N . LEU A 1 188 ? 3.015 5.629 40.419 1.00 64.25 188 LEU A N 1
ATOM 1429 C CA . LEU A 1 188 ? 2.966 4.888 39.153 1.00 64.25 188 LEU A CA 1
ATOM 1430 C C . LEU A 1 188 ? 2.265 5.659 38.021 1.00 64.25 188 LEU A C 1
ATOM 1432 O O . LEU A 1 188 ? 2.323 5.220 36.879 1.00 64.25 188 LEU A O 1
ATOM 1436 N N . ASP A 1 189 ? 1.625 6.791 38.328 1.00 52.47 189 ASP A N 1
ATOM 1437 C CA . ASP A 1 189 ? 1.025 7.715 37.357 1.00 52.47 189 ASP A CA 1
ATOM 1438 C C . ASP A 1 189 ? 1.789 9.050 37.406 1.00 52.47 189 ASP A C 1
ATOM 1440 O O . ASP A 1 189 ? 1.508 9.900 38.253 1.00 52.47 189 ASP A O 1
ATOM 1444 N N . THR A 1 190 ? 2.770 9.245 36.519 1.00 55.69 190 THR A N 1
ATOM 1445 C CA . THR A 1 190 ? 3.411 10.560 36.293 1.00 55.69 190 THR A CA 1
ATOM 1446 C C . THR A 1 190 ? 2.869 11.291 35.066 1.00 55.69 190 THR A C 1
ATOM 1448 O O . THR A 1 190 ? 3.201 12.457 34.861 1.00 55.69 190 THR A O 1
ATOM 1451 N N . GLU A 1 191 ? 2.019 10.652 34.262 1.00 53.09 191 GLU A N 1
ATOM 1452 C CA . GLU A 1 191 ? 1.420 11.270 33.081 1.00 53.09 191 GLU A CA 1
ATOM 1453 C C . GLU A 1 191 ? 0.003 11.763 33.396 1.00 53.09 191 GLU A C 1
ATOM 1455 O O . GLU A 1 191 ? -0.889 10.995 33.766 1.00 53.09 191 GLU A O 1
ATOM 1460 N N . LEU A 1 192 ? -0.206 13.078 33.265 1.00 52.81 192 LEU A N 1
ATOM 1461 C CA . LEU A 1 192 ? -1.550 13.648 33.179 1.00 52.81 192 LEU A CA 1
ATOM 1462 C C . LEU A 1 192 ? -2.316 12.913 32.067 1.00 52.81 192 LEU A C 1
ATOM 1464 O O . LEU A 1 192 ? -1.732 12.673 31.007 1.00 52.81 192 LEU A O 1
ATOM 1468 N N . PRO A 1 193 ? -3.603 12.569 32.270 1.00 54.50 193 PRO A N 1
ATOM 1469 C CA . PRO A 1 193 ? -4.392 12.001 31.190 1.00 54.50 193 PRO A CA 1
ATOM 1470 C C . PRO A 1 193 ? -4.333 12.949 29.984 1.00 54.50 193 PRO A C 1
ATOM 1472 O O . PRO A 1 193 ? -4.373 14.171 30.177 1.00 54.50 193 PRO A O 1
ATOM 1475 N N . PRO A 1 194 ? -4.217 12.418 28.756 1.00 59.78 194 PRO A N 1
ATOM 1476 C CA . PRO A 1 194 ? -4.248 13.252 27.567 1.00 59.78 194 PRO A CA 1
ATOM 1477 C C . PRO A 1 194 ? -5.528 14.094 27.582 1.00 59.78 194 PRO A C 1
ATOM 1479 O O . PRO A 1 194 ? -6.582 13.619 28.006 1.00 59.78 194 PRO A O 1
ATOM 1482 N N . ALA A 1 195 ? -5.435 15.344 27.122 1.00 55.41 195 ALA A N 1
ATOM 1483 C CA . ALA A 1 195 ? -6.551 16.296 27.114 1.00 55.41 195 ALA A CA 1
ATOM 1484 C C . ALA A 1 195 ? -7.800 15.787 26.355 1.00 55.41 195 ALA A C 1
ATOM 1486 O O . ALA A 1 195 ? -8.880 16.342 26.520 1.00 55.41 195 ALA A O 1
ATOM 1487 N N . ASP A 1 196 ? -7.657 14.709 25.580 1.00 60.12 196 ASP A N 1
ATOM 1488 C CA . ASP A 1 196 ? -8.699 14.037 24.806 1.00 60.12 196 ASP A CA 1
ATOM 1489 C C . ASP A 1 196 ? -9.221 12.731 25.454 1.00 60.12 196 ASP A C 1
ATOM 1491 O O . ASP A 1 196 ? -9.651 11.824 24.740 1.00 60.12 196 ASP A O 1
ATOM 1495 N N . ASP A 1 197 ? -9.165 12.574 26.783 1.00 68.31 197 ASP A N 1
ATOM 1496 C CA . ASP A 1 197 ? -9.715 11.387 27.463 1.00 68.31 197 ASP A CA 1
ATOM 1497 C C . ASP A 1 197 ? -11.265 11.395 27.436 1.00 68.31 197 ASP A C 1
ATOM 1499 O O . ASP A 1 197 ? -11.895 12.200 28.134 1.00 68.31 197 ASP A O 1
ATOM 1503 N N . PRO A 1 198 ? -11.921 10.478 26.695 1.00 58.19 198 PRO A N 1
ATOM 1504 C CA . PRO A 1 198 ? -13.380 10.427 26.604 1.00 58.19 198 PRO A CA 1
ATOM 1505 C C . PRO A 1 198 ? -14.060 10.123 27.949 1.00 58.19 198 PRO A C 1
ATOM 1507 O O . PRO A 1 198 ? -15.246 10.414 28.113 1.00 58.19 198 PRO A O 1
ATOM 1510 N N . ILE A 1 199 ? -13.338 9.563 28.929 1.00 63.50 199 ILE A N 1
ATOM 1511 C CA . ILE A 1 199 ? -13.858 9.339 30.284 1.00 63.50 199 ILE A CA 1
ATOM 1512 C C . ILE A 1 199 ? -13.974 10.668 31.045 1.00 63.50 199 ILE A C 1
ATOM 1514 O O . ILE A 1 199 ? -14.931 10.856 31.799 1.00 63.50 199 ILE A O 1
ATOM 1518 N N . ALA A 1 200 ? -13.056 11.614 30.824 1.00 66.94 200 ALA A N 1
ATOM 1519 C CA . ALA A 1 200 ? -13.123 12.936 31.443 1.00 66.94 200 ALA A CA 1
ATOM 1520 C C . ALA A 1 200 ? -14.345 13.727 30.937 1.00 66.94 200 ALA A C 1
ATOM 1522 O O . ALA A 1 200 ? -15.118 14.245 31.748 1.00 66.94 200 ALA A O 1
ATOM 1523 N N . ASP A 1 201 ? -14.586 13.722 29.622 1.00 62.78 201 ASP A N 1
ATOM 1524 C CA . ASP A 1 201 ? -15.775 14.331 29.002 1.00 62.78 201 ASP A CA 1
ATOM 1525 C C . ASP A 1 201 ? -17.080 13.680 29.488 1.00 62.78 201 ASP A C 1
ATOM 1527 O O . ASP A 1 201 ? -18.074 14.367 29.762 1.00 62.78 201 ASP A O 1
ATOM 1531 N N . LEU A 1 202 ? -17.080 12.352 29.658 1.00 63.03 202 LEU A N 1
ATOM 1532 C CA . LEU A 1 202 ? -18.222 11.617 30.198 1.00 63.03 202 LEU A CA 1
ATOM 1533 C C . LEU A 1 202 ? -18.555 12.059 31.628 1.00 63.03 202 LEU A C 1
ATOM 1535 O O . LEU A 1 202 ? -19.714 12.347 31.937 1.00 63.03 202 LEU A O 1
ATOM 1539 N N . MET A 1 203 ? -17.538 12.146 32.490 1.00 64.44 203 MET A N 1
ATOM 1540 C CA . MET A 1 203 ? -17.704 12.568 33.879 1.00 64.44 203 MET A CA 1
ATOM 1541 C C . MET A 1 203 ? -18.215 14.010 33.987 1.00 64.44 203 MET A C 1
ATOM 1543 O O . MET A 1 203 ? -19.110 14.277 34.792 1.00 64.44 203 MET A O 1
ATOM 1547 N N . ILE A 1 204 ? -17.698 14.929 33.163 1.00 69.38 204 ILE A N 1
ATOM 1548 C CA . ILE A 1 204 ? -18.169 16.324 33.099 1.00 69.38 204 ILE A CA 1
ATOM 1549 C C . ILE A 1 204 ? -19.645 16.369 32.682 1.00 69.38 204 ILE A C 1
ATOM 1551 O O . ILE A 1 204 ? -20.460 17.018 33.344 1.00 69.38 204 ILE A O 1
ATOM 1555 N N . THR A 1 205 ? -20.009 15.631 31.631 1.00 68.00 205 THR A N 1
ATOM 1556 C CA . THR A 1 205 ? -21.382 15.584 31.104 1.00 68.00 205 THR A CA 1
ATOM 1557 C C . THR A 1 205 ? -22.374 15.038 32.135 1.00 68.00 205 THR A C 1
ATOM 1559 O O . THR A 1 205 ? -23.483 15.555 32.279 1.00 68.00 205 THR A O 1
ATOM 1562 N N . TRP A 1 206 ? -21.991 14.010 32.892 1.00 62.62 206 TRP A N 1
ATOM 1563 C CA . TRP A 1 206 ? -22.858 13.398 33.903 1.00 62.62 206 TRP A CA 1
ATOM 1564 C C . TRP A 1 206 ? -23.013 14.256 35.157 1.00 62.62 206 TRP A C 1
ATOM 1566 O O . TRP A 1 206 ? -24.121 14.352 35.693 1.00 62.62 206 TRP A O 1
ATOM 1576 N N . ARG A 1 207 ? -21.945 14.943 35.579 1.00 67.44 207 ARG A N 1
ATOM 1577 C CA . ARG A 1 207 ? -22.007 15.931 36.664 1.00 67.44 207 ARG A CA 1
ATOM 1578 C C . ARG A 1 207 ? -22.937 17.090 36.302 1.00 67.44 207 ARG A C 1
ATOM 1580 O O . ARG A 1 207 ? -23.765 17.484 37.116 1.00 67.44 207 ARG A O 1
ATOM 1587 N N . ALA A 1 208 ? -22.876 17.574 35.060 1.00 65.19 208 ALA A N 1
ATOM 1588 C CA . ALA A 1 208 ? -23.784 18.610 34.562 1.00 65.19 208 ALA A CA 1
ATOM 1589 C C . ALA A 1 208 ? -25.261 18.166 34.532 1.00 65.19 208 ALA A C 1
ATOM 1591 O O . ALA A 1 208 ? -26.156 18.998 34.659 1.00 65.19 208 ALA A O 1
ATOM 1592 N N . ARG A 1 209 ? -25.530 16.859 34.398 1.00 64.81 209 ARG A N 1
ATOM 1593 C CA . ARG A 1 209 ? -26.885 16.276 34.405 1.00 64.81 209 ARG A CA 1
ATOM 1594 C C . ARG A 1 209 ? -27.409 15.906 35.800 1.00 64.81 209 ARG A C 1
ATOM 1596 O O . ARG A 1 209 ? -28.518 15.392 35.897 1.00 64.81 209 ARG A O 1
ATOM 1603 N N . GLY A 1 210 ? -26.639 16.135 36.867 1.00 61.62 210 GLY A N 1
ATOM 1604 C CA . GLY A 1 210 ? -27.043 15.794 38.239 1.00 61.62 210 GLY A CA 1
ATOM 1605 C C . GLY A 1 210 ? -27.147 14.288 38.507 1.00 61.62 210 GLY A C 1
ATOM 1606 O O . GLY A 1 210 ? -27.753 13.878 39.492 1.00 61.62 210 GLY A O 1
ATOM 1607 N N . LEU A 1 211 ? -26.562 13.458 37.635 1.00 53.66 211 LEU A N 1
ATOM 1608 C CA . LEU A 1 211 ? -26.529 11.997 37.784 1.00 53.66 211 LEU A CA 1
ATOM 1609 C C . LEU A 1 211 ? -25.438 11.536 38.762 1.00 53.66 211 LEU A C 1
ATOM 1611 O O . LEU A 1 211 ? -25.363 10.357 39.101 1.00 53.66 211 LEU A O 1
ATOM 1615 N N . TRP A 1 212 ? -24.594 12.465 39.210 1.00 48.28 212 TRP A N 1
ATOM 1616 C CA . TRP A 1 212 ? -23.517 12.234 40.159 1.00 48.28 212 TRP A CA 1
ATOM 1617 C C . TRP A 1 212 ? -23.352 13.488 41.031 1.00 48.28 212 TRP A C 1
ATOM 1619 O O . TRP A 1 212 ? -23.286 14.593 40.485 1.00 48.28 212 TRP A O 1
ATOM 1629 N N . ALA A 1 213 ? -23.352 13.318 42.358 1.00 51.62 213 ALA A N 1
ATOM 1630 C CA . ALA A 1 213 ? -23.144 14.386 43.342 1.00 51.62 213 ALA A CA 1
ATOM 1631 C C . ALA A 1 213 ? -21.666 14.471 43.742 1.00 51.62 213 ALA A C 1
ATOM 1633 O O . ALA A 1 213 ? -21.081 13.394 44.002 1.00 51.62 213 ALA A O 1
#

Secondary structure (DSSP, 8-state):
------------TT--HHHHHHHHHTT--SSEEEEPPPEEEPP-SSS--EEEEEEEEEETTTEEEEEEEEE--SSHHHHHHHHHHHHHHHHH-SS--EEEE--S-HHHHHHHHHHHS--HHHHHHHHHHHHHHHHHHHHHHHHHHHHHHHHHHHHHHHHHH-HHHHHHHHHHHHHHHHHHHHHHHTT---SPPPTT-HHHHHHHHHHHTTS--

pLDDT: mean 83.0, std 15.25, range [33.03, 98.12]

Radius of gyration: 26.93 Å; Cα contacts (8 Å, |Δi|>4): 218; chains: 1; bounding box: 52×40×70 Å

Nearest PDB structures (foldseek):
  5mmm-assembly1_y  TM=4.448E-01  e=5.503E-01  Spinacia oleracea
  5x8r-assembly1_y  TM=3.801E-01  e=1.356E+00  Spinacia oleracea
  6xyw-assembly1_Bd  TM=3.550E-01  e=1.132E+00  Arabidopsis thaliana
  3iq2-assembly2_B  TM=3.338E-01  e=1.831E+00  Homo sapiens
  5iso-assembly2_C  TM=3.566E-01  e=6.870E+00  Homo sapiens

Foldseek 3Di:
DDPPDPQAPDDPPPQALLNVLCVVCVQAPDLEKEKAAWDWDPDPVPDDIKIWIKIWGQGVPPFIDIYIYIDDDPDPVSSVVRVVNSVVSQCPDPPRHHYHYHHPGPLVSLVVSCVVTPDPVSVVVNVVVVVVVVVVVVVVVVVVVVVVVVVLVVLVVVCVVDVVSLVVVVVVVVVVVVVVVVCVVVVNDPDDPPPPPVVVVSVVVCVVVVSDD